Protein AF-W7M2D2-F1 (afdb_monomer_lite)

Radius of gyration: 36.01 Å; chains: 1; bounding box: 102×93×77 Å

Secondary structure (DSSP, 8-state):
-EEETTS-TTSTTSHHHHHHHHTGGGS---GGG-----TT-SSHHHHHHHHHHHHHHTTS-SEEEEE--TT--STT--TT--TT--SEEEEPPHHHHHHHHTTTTT-TTTS-SEEEE--HHHHHTSSEEEEEE-SGGGHHHHHHHHTS---TTSGGGGGGG-SSEEEEE-TGGGTTS-HHHHHHHHHHHHHHHHTT------HHHHT-SSPPP-------------PPP------------------PPPPP-----GGGG---SS--S------------------------------------------------PPPP-----GGGG-PPP-S-------HHHHHHHTTSS--

InterPro domains:
  IPR004547 Glucosamine-6-phosphate isomerase [PTHR11280] (1-193)
  IPR004547 Glucosamine-6-phosphate isomerase [TIGR00502] (1-189)
  IPR004547 Glucosamine-6-phosphate isomerase [cd01399] (1-177)
  IPR006148 Glucosamine/galactosamine-6-phosphate isomerase [PF01182] (7-154)
  IPR018321 Glucosamine-6-phosphate isomerase, conserved site [PS01161] (55-73)
  IPR037171 NagB/RpiA transferase-like [SSF100950] (1-191)

Structure (mmCIF, N/CA/C/O backbone):
data_AF-W7M2D2-F1
#
_entry.id   AF-W7M2D2-F1
#
loop_
_atom_site.group_PDB
_atom_site.id
_atom_site.type_symbol
_atom_site.label_atom_id
_atom_site.label_alt_id
_atom_site.label_comp_id
_atom_site.label_asym_id
_atom_site.label_entity_id
_atom_site.label_seq_id
_atom_site.pdbx_PDB_ins_code
_atom_site.Cartn_x
_atom_site.Cartn_y
_atom_site.Cartn_z
_atom_site.occupancy
_atom_site.B_iso_or_equiv
_atom_site.auth_seq_id
_atom_site.auth_comp_id
_atom_site.auth_asym_id
_atom_site.auth_atom_id
_atom_site.pdbx_PDB_model_num
ATOM 1 N N . MET A 1 1 ? 4.975 -5.159 -4.044 1.00 94.62 1 MET A N 1
ATOM 2 C CA . MET A 1 1 ? 3.951 -4.184 -4.490 1.00 94.62 1 MET A CA 1
ATOM 3 C C . MET A 1 1 ? 4.436 -3.467 -5.743 1.00 94.62 1 MET A C 1
ATOM 5 O O . MET A 1 1 ? 3.643 -3.168 -6.625 1.00 94.62 1 MET A O 1
ATOM 9 N N . ASP A 1 2 ? 5.740 -3.231 -5.823 1.00 96.25 2 ASP A N 1
ATOM 10 C CA . ASP A 1 2 ? 6.401 -2.371 -6.793 1.00 96.25 2 ASP A CA 1
ATOM 11 C C . ASP A 1 2 ? 7.865 -2.811 -6.968 1.00 96.25 2 ASP A C 1
ATOM 13 O O . ASP A 1 2 ? 8.358 -3.632 -6.191 1.00 96.25 2 ASP A O 1
ATOM 17 N N . GLU A 1 3 ? 8.543 -2.249 -7.969 1.00 96.69 3 GLU A N 1
ATOM 18 C CA . GLU A 1 3 ? 10.006 -2.243 -8.127 1.00 96.69 3 GLU A CA 1
ATOM 19 C C . GLU A 1 3 ? 10.427 -1.015 -8.957 1.00 96.69 3 GLU A C 1
ATOM 21 O O . GLU A 1 3 ? 9.668 -0.535 -9.804 1.00 96.69 3 GLU A O 1
ATOM 26 N N . TYR A 1 4 ? 11.628 -0.481 -8.731 1.00 95.88 4 TYR A N 1
ATOM 27 C CA . TYR A 1 4 ? 12.147 0.657 -9.493 1.00 95.88 4 TYR A CA 1
ATOM 28 C C . TYR A 1 4 ? 12.525 0.287 -10.933 1.00 95.88 4 TYR A C 1
ATOM 30 O O . TYR A 1 4 ? 13.212 -0.703 -11.173 1.00 95.88 4 TYR A O 1
ATOM 38 N N . VAL A 1 5 ? 12.161 1.136 -11.900 1.00 94.94 5 VAL A N 1
ATOM 39 C CA . VAL A 1 5 ? 12.540 0.936 -13.307 1.00 94.94 5 VAL A CA 1
ATOM 40 C C . VAL A 1 5 ? 13.992 1.357 -13.540 1.00 94.94 5 VAL A C 1
ATOM 42 O O . VAL A 1 5 ? 14.382 2.476 -13.198 1.00 94.94 5 VAL A O 1
ATOM 45 N N . GLY A 1 6 ? 14.777 0.480 -14.169 1.00 92.12 6 GLY A N 1
ATOM 46 C CA . GLY A 1 6 ? 16.169 0.732 -14.555 1.00 92.12 6 GLY A CA 1
ATOM 47 C C . GLY A 1 6 ? 17.189 0.705 -13.410 1.00 92.12 6 GLY A C 1
ATOM 48 O O . GLY A 1 6 ? 18.334 1.109 -13.617 1.00 92.12 6 GLY A O 1
ATOM 49 N N . LEU A 1 7 ? 16.797 0.257 -12.212 1.00 92.81 7 LEU A N 1
ATOM 50 C CA . LEU A 1 7 ? 17.722 0.001 -11.107 1.00 92.81 7 LEU A CA 1
ATOM 51 C C . LEU A 1 7 ? 18.168 -1.475 -11.153 1.00 92.81 7 LEU A C 1
ATOM 53 O O . LEU A 1 7 ? 17.302 -2.348 -11.236 1.00 92.81 7 LEU A O 1
ATOM 57 N N . PRO A 1 8 ? 19.476 -1.798 -11.090 1.00 94.62 8 PRO A N 1
ATOM 58 C CA . PRO A 1 8 ? 19.935 -3.184 -11.136 1.00 94.62 8 PRO A CA 1
ATOM 59 C C . PRO A 1 8 ? 19.300 -4.050 -10.041 1.00 94.62 8 PRO A C 1
ATOM 61 O O . PRO A 1 8 ? 19.206 -3.639 -8.888 1.00 94.62 8 PRO A O 1
ATOM 64 N N . ARG A 1 9 ? 18.922 -5.285 -10.384 1.00 93.00 9 ARG A N 1
ATOM 65 C CA . ARG A 1 9 ? 18.264 -6.238 -9.468 1.00 93.00 9 ARG A CA 1
ATOM 66 C C . ARG A 1 9 ? 19.071 -6.577 -8.203 1.00 93.00 9 ARG A C 1
ATOM 68 O O . ARG A 1 9 ? 18.488 -6.929 -7.179 1.00 93.00 9 ARG A O 1
ATOM 75 N N . ASP A 1 10 ? 20.395 -6.473 -8.292 1.00 93.06 10 ASP A N 1
ATOM 76 C CA . ASP A 1 10 ? 21.332 -6.712 -7.188 1.00 93.06 10 ASP A CA 1
ATOM 77 C C . ASP A 1 10 ? 21.756 -5.408 -6.479 1.00 93.06 10 ASP A C 1
ATOM 79 O O . ASP A 1 10 ? 22.563 -5.437 -5.548 1.00 93.06 10 ASP A O 1
ATOM 83 N N . ASP A 1 11 ? 21.223 -4.248 -6.890 1.00 93.19 11 ASP A N 1
ATOM 84 C CA . ASP A 1 11 ? 21.454 -2.977 -6.200 1.00 93.19 11 ASP A CA 1
ATOM 85 C C . ASP A 1 11 ? 20.892 -3.063 -4.769 1.00 93.19 11 ASP A C 1
ATOM 87 O O . ASP A 1 11 ? 19.773 -3.565 -4.589 1.00 93.19 11 ASP A O 1
ATOM 91 N N . PRO A 1 12 ? 21.620 -2.601 -3.734 1.00 92.75 12 PRO A N 1
ATOM 92 C CA . PRO A 1 12 ? 21.185 -2.710 -2.342 1.00 92.75 12 PRO A CA 1
ATOM 93 C C . PRO A 1 12 ? 19.898 -1.928 -2.027 1.00 92.75 12 PRO A C 1
ATOM 95 O O . PRO A 1 12 ? 19.272 -2.216 -1.005 1.00 92.75 12 PRO A O 1
ATOM 98 N N . ASN A 1 13 ? 19.506 -0.975 -2.879 1.00 91.88 13 ASN A N 1
ATOM 99 C CA . ASN A 1 13 ? 18.302 -0.156 -2.749 1.00 91.88 13 ASN A CA 1
ATOM 100 C C . ASN A 1 13 ? 17.130 -0.640 -3.626 1.00 91.88 13 ASN A C 1
ATOM 102 O O . ASN A 1 13 ? 16.049 -0.051 -3.556 1.00 91.88 13 ASN A O 1
ATOM 106 N N . SER A 1 14 ? 17.307 -1.700 -4.426 1.00 95.25 14 SER A N 1
ATOM 107 C CA . SER A 1 14 ? 16.188 -2.363 -5.113 1.00 95.25 14 SER A CA 1
ATOM 108 C C . SER A 1 14 ? 15.250 -3.047 -4.116 1.00 95.25 14 SER A C 1
ATOM 110 O O . SER A 1 14 ? 15.674 -3.516 -3.050 1.00 95.25 14 SER A O 1
ATOM 112 N N . TYR A 1 15 ? 13.964 -3.142 -4.453 1.00 94.88 15 TYR A N 1
ATOM 113 C CA . TYR A 1 15 ? 13.004 -3.849 -3.607 1.00 94.88 15 TYR A CA 1
ATOM 114 C C . TYR A 1 15 ? 13.219 -5.367 -3.635 1.00 94.88 15 TYR A C 1
ATOM 116 O O . TYR A 1 15 ? 12.999 -6.029 -2.619 1.00 94.88 15 TYR A O 1
ATOM 124 N N . HIS A 1 16 ? 13.787 -5.908 -4.713 1.00 95.75 16 HIS A N 1
ATOM 125 C CA . HIS A 1 16 ? 14.335 -7.256 -4.767 1.00 95.75 16 HIS A CA 1
ATOM 126 C C . HIS A 1 16 ? 15.383 -7.493 -3.663 1.00 95.75 16 HIS A C 1
ATOM 128 O O . HIS A 1 16 ? 15.176 -8.350 -2.797 1.00 95.75 16 HIS A O 1
ATOM 134 N N . SER A 1 17 ? 16.468 -6.709 -3.624 1.00 95.38 17 SER A N 1
ATOM 135 C CA . SER A 1 17 ? 17.499 -6.825 -2.579 1.00 95.38 17 SER A CA 1
ATOM 136 C C . SER A 1 17 ? 16.943 -6.586 -1.177 1.00 95.38 17 SER A C 1
ATOM 138 O O . SER A 1 17 ? 17.289 -7.322 -0.250 1.00 95.38 17 SER A O 1
ATOM 140 N N . PHE A 1 18 ? 16.056 -5.600 -1.006 1.00 96.38 18 PHE A N 1
ATOM 141 C CA . PHE A 1 18 ? 15.402 -5.322 0.274 1.00 96.38 18 PHE A CA 1
ATOM 142 C C . PHE A 1 18 ? 14.640 -6.548 0.798 1.00 96.38 18 PHE A C 1
ATOM 144 O O . PHE A 1 18 ? 14.872 -6.985 1.929 1.00 96.38 18 PHE A O 1
ATOM 151 N N . MET A 1 19 ? 13.776 -7.145 -0.027 1.00 96.50 19 MET A N 1
ATOM 152 C CA . MET A 1 19 ? 12.946 -8.284 0.368 1.00 96.50 19 MET A CA 1
ATOM 153 C C . MET A 1 19 ? 13.774 -9.537 0.672 1.00 96.50 19 MET A C 1
ATOM 155 O O . MET A 1 19 ? 13.508 -10.217 1.668 1.00 96.50 19 MET A O 1
ATOM 159 N N . TRP A 1 20 ? 14.819 -9.822 -0.113 1.00 95.81 20 TRP A N 1
ATOM 160 C CA . TRP A 1 20 ? 15.733 -10.932 0.180 1.00 95.81 20 TRP A CA 1
ATOM 161 C C . TRP A 1 20 ? 16.526 -10.715 1.467 1.00 95.81 20 TRP A C 1
ATOM 163 O O . TRP A 1 20 ? 16.599 -11.62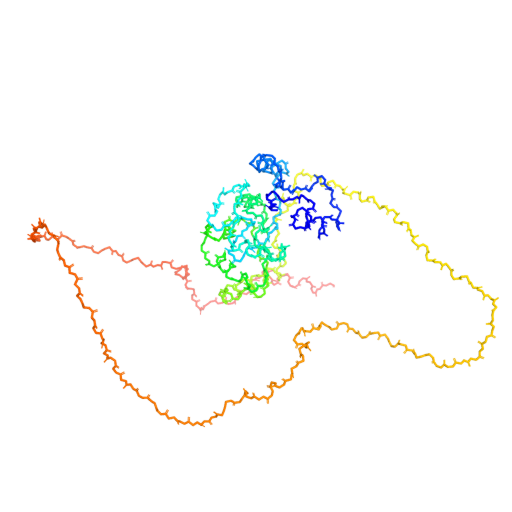6 2.295 1.00 95.81 20 TRP A O 1
ATOM 173 N N . LYS A 1 21 ? 17.076 -9.515 1.672 1.00 95.69 21 LYS A N 1
ATOM 174 C CA . LYS A 1 21 ? 17.887 -9.167 2.846 1.00 95.69 21 LYS A CA 1
ATOM 175 C C . LYS A 1 21 ? 17.087 -9.166 4.147 1.00 95.69 21 LYS A C 1
ATOM 177 O O . LYS A 1 21 ? 17.603 -9.614 5.171 1.00 95.69 21 LYS A O 1
ATOM 182 N N . HIS A 1 22 ? 15.861 -8.644 4.123 1.00 96.00 22 HIS A N 1
ATOM 183 C CA . HIS A 1 22 ? 15.075 -8.394 5.333 1.00 96.00 22 HIS A CA 1
ATOM 184 C C . HIS A 1 22 ? 14.018 -9.460 5.638 1.00 96.00 22 HIS A C 1
ATOM 186 O O . HIS A 1 22 ? 13.612 -9.556 6.794 1.00 96.00 22 HIS A O 1
ATOM 192 N N . PHE A 1 23 ? 13.596 -10.276 4.663 1.00 96.31 23 PHE A N 1
ATOM 193 C CA . PHE A 1 23 ? 12.535 -11.263 4.885 1.00 96.31 23 PHE A CA 1
ATOM 194 C C . PHE A 1 23 ? 12.822 -12.641 4.278 1.00 96.31 23 PHE A C 1
ATOM 196 O O . PHE A 1 23 ? 12.980 -13.602 5.030 1.00 96.31 23 PHE A O 1
ATOM 203 N N . PHE A 1 24 ? 12.929 -12.766 2.951 1.00 95.50 24 PHE A N 1
ATOM 204 C CA . PHE A 1 24 ? 12.900 -14.082 2.293 1.00 95.50 24 PHE A CA 1
ATOM 205 C C . PHE A 1 24 ? 14.074 -15.003 2.660 1.00 95.50 24 PHE A C 1
ATOM 207 O O . PHE A 1 24 ? 13.877 -16.211 2.737 1.00 95.50 24 PHE A O 1
ATOM 214 N N . SER A 1 25 ? 15.259 -14.463 2.973 1.00 94.75 25 SER A N 1
ATOM 215 C CA . SER A 1 25 ? 16.407 -15.281 3.419 1.00 94.75 25 SER A CA 1
ATOM 216 C C . SER A 1 25 ? 16.265 -15.849 4.840 1.00 94.75 25 SER A C 1
ATOM 218 O O . SER A 1 25 ? 17.064 -16.694 5.235 1.00 94.75 25 SER A O 1
ATOM 220 N N . HIS A 1 26 ? 15.277 -15.390 5.618 1.00 96.19 26 HIS A N 1
ATOM 221 C CA . HIS A 1 26 ? 15.088 -15.755 7.032 1.00 96.19 26 HIS A CA 1
ATOM 222 C C . HIS A 1 26 ? 13.892 -16.689 7.263 1.00 96.19 26 HIS A C 1
ATOM 224 O O . HIS A 1 26 ? 13.608 -17.054 8.403 1.00 96.19 26 HIS A O 1
ATOM 230 N N . VAL A 1 27 ? 13.181 -17.075 6.198 1.00 95.56 27 VAL A N 1
ATOM 231 C CA . VAL A 1 27 ? 11.958 -17.891 6.255 1.00 95.56 27 VAL A CA 1
ATOM 232 C C . VAL A 1 27 ? 12.021 -19.063 5.274 1.00 95.56 27 VAL A C 1
ATOM 234 O O . VAL A 1 27 ? 12.772 -19.055 4.305 1.00 95.56 27 VAL A O 1
ATOM 237 N N . ASN A 1 28 ? 11.203 -20.089 5.499 1.00 95.44 28 ASN A N 1
ATOM 238 C CA . ASN A 1 28 ? 11.129 -21.291 4.663 1.00 95.44 28 ASN A CA 1
ATOM 239 C C . ASN A 1 28 ? 10.251 -21.100 3.406 1.00 95.44 28 ASN A C 1
ATOM 241 O O . ASN A 1 28 ? 9.425 -21.957 3.091 1.00 95.44 28 ASN A O 1
ATOM 245 N N . ILE A 1 29 ? 10.411 -19.986 2.687 1.00 95.00 29 ILE A N 1
ATOM 246 C CA . ILE A 1 29 ? 9.734 -19.764 1.403 1.00 95.00 29 ILE A CA 1
ATOM 247 C C . ILE A 1 29 ? 10.521 -20.421 0.263 1.00 95.00 29 ILE A C 1
ATOM 249 O O . ILE A 1 29 ? 11.749 -20.354 0.222 1.00 95.00 29 ILE A O 1
ATOM 253 N N . HIS A 1 30 ? 9.830 -21.070 -0.676 1.00 94.19 30 HIS A N 1
ATOM 254 C CA . HIS A 1 30 ? 10.487 -21.594 -1.872 1.00 94.19 30 HIS A CA 1
ATOM 255 C C . HIS A 1 30 ? 10.694 -20.456 -2.892 1.00 94.19 30 HIS A C 1
ATOM 257 O O . HIS A 1 30 ? 9.714 -19.779 -3.211 1.00 94.19 30 HIS A O 1
ATOM 263 N N . PRO A 1 31 ? 11.904 -20.243 -3.450 1.00 93.06 31 PRO A N 1
ATOM 264 C CA . PRO A 1 31 ? 12.179 -19.103 -4.332 1.00 93.06 31 PRO A CA 1
ATOM 265 C C . PRO A 1 31 ? 11.279 -19.001 -5.573 1.00 93.06 31 PRO A C 1
ATOM 267 O O . PRO A 1 31 ? 11.012 -17.897 -6.027 1.00 93.06 31 PRO A O 1
ATOM 270 N N . SER A 1 32 ? 10.762 -20.119 -6.102 1.00 95.06 32 SER A N 1
ATOM 271 C CA . SER A 1 32 ? 9.822 -20.096 -7.243 1.00 95.06 32 SER A CA 1
ATOM 272 C C . SER A 1 32 ? 8.451 -19.497 -6.925 1.00 95.06 32 SER A C 1
ATOM 274 O O . SER A 1 32 ? 7.686 -19.245 -7.847 1.00 95.06 32 SER A O 1
ATOM 276 N N . ASN A 1 33 ? 8.125 -19.328 -5.641 1.00 94.50 33 ASN A N 1
ATOM 277 C CA . ASN A 1 33 ? 6.854 -18.773 -5.173 1.00 94.50 33 ASN A CA 1
ATOM 278 C C . ASN A 1 33 ? 7.005 -17.284 -4.798 1.00 94.50 33 ASN A C 1
ATOM 280 O O . ASN A 1 33 ? 6.099 -16.692 -4.215 1.00 94.50 33 ASN A O 1
ATOM 284 N N . VAL A 1 34 ? 8.176 -16.693 -5.068 1.00 96.06 34 VAL A N 1
ATOM 285 C CA . VAL A 1 34 ? 8.468 -15.275 -4.855 1.00 96.06 34 VAL A CA 1
ATOM 286 C C . VAL A 1 34 ? 8.299 -14.547 -6.183 1.00 96.06 34 VAL A C 1
ATOM 288 O O . VAL A 1 34 ? 9.047 -14.785 -7.130 1.00 96.06 34 VAL A O 1
ATOM 291 N N . HIS A 1 35 ? 7.338 -13.627 -6.231 1.00 96.56 35 HIS A N 1
ATOM 292 C CA . HIS A 1 35 ? 7.029 -12.825 -7.410 1.00 96.56 35 HIS A CA 1
ATOM 293 C C . HIS A 1 35 ? 7.264 -11.345 -7.086 1.00 96.56 35 HIS A C 1
ATOM 295 O O . HIS A 1 35 ? 6.654 -10.795 -6.171 1.00 96.56 35 HIS A O 1
ATOM 301 N N . ILE A 1 36 ? 8.185 -10.717 -7.818 1.00 97.06 36 ILE A N 1
ATOM 302 C CA . ILE A 1 36 ? 8.495 -9.282 -7.775 1.00 97.06 36 ILE A CA 1
ATOM 303 C C . ILE A 1 36 ? 8.590 -8.832 -9.235 1.00 97.06 36 ILE A C 1
ATOM 305 O O . ILE A 1 36 ? 9.165 -9.559 -10.043 1.00 97.06 36 ILE A O 1
ATOM 309 N N . LEU A 1 37 ? 8.011 -7.674 -9.547 1.00 96.94 37 LEU A N 1
ATOM 310 C CA . LEU A 1 37 ? 8.050 -7.039 -10.866 1.00 96.94 37 LEU A CA 1
ATOM 311 C C . LEU A 1 37 ? 9.498 -6.800 -11.325 1.00 96.94 37 LEU A C 1
ATOM 313 O O . LEU A 1 37 ? 10.292 -6.239 -10.568 1.00 96.94 37 LEU A O 1
ATOM 317 N N . ASP A 1 38 ? 9.840 -7.165 -12.561 1.00 96.19 38 ASP A N 1
ATOM 318 C CA . ASP A 1 38 ? 11.157 -6.866 -13.134 1.00 96.19 38 ASP A CA 1
ATOM 319 C C . ASP A 1 38 ? 11.223 -5.444 -13.713 1.00 96.19 38 ASP A C 1
ATOM 321 O O . ASP A 1 38 ? 10.906 -5.184 -14.876 1.00 96.19 38 ASP A O 1
ATOM 325 N N . GLY A 1 39 ? 11.715 -4.504 -12.903 1.00 94.81 39 GLY A N 1
ATOM 326 C CA . GLY A 1 39 ? 11.978 -3.124 -13.322 1.00 94.81 39 GLY A CA 1
ATOM 327 C C . GLY A 1 39 ? 13.012 -2.958 -14.450 1.00 94.81 39 GLY A C 1
ATOM 328 O O . GLY A 1 39 ? 13.191 -1.842 -14.940 1.00 94.81 39 GLY A O 1
ATOM 329 N N . ASN A 1 40 ? 13.691 -4.025 -14.885 1.00 94.81 40 ASN A N 1
ATOM 330 C CA . ASN A 1 40 ? 14.631 -4.020 -16.013 1.00 94.81 40 ASN A CA 1
ATOM 331 C C . ASN A 1 40 ? 14.106 -4.791 -17.241 1.00 94.81 40 ASN A C 1
ATOM 333 O O . ASN A 1 40 ? 14.856 -4.994 -18.201 1.00 94.81 40 ASN A O 1
ATOM 337 N N . ALA A 1 41 ? 12.832 -5.200 -17.241 1.00 94.06 41 ALA A N 1
ATOM 338 C CA . ALA A 1 41 ? 12.203 -5.872 -18.372 1.00 94.06 41 ALA A CA 1
ATOM 339 C C . ALA A 1 41 ? 12.247 -5.025 -19.660 1.00 94.06 41 ALA A C 1
ATOM 341 O O . ALA A 1 41 ? 12.045 -3.810 -19.649 1.00 94.06 41 ALA A O 1
ATOM 342 N N . ALA A 1 42 ? 12.454 -5.686 -20.805 1.00 93.56 42 ALA A N 1
ATOM 343 C CA . ALA A 1 42 ? 12.568 -5.021 -22.109 1.00 93.56 42 ALA A CA 1
ATOM 344 C C . ALA A 1 42 ? 11.269 -4.329 -22.576 1.00 93.56 42 ALA A C 1
ATOM 346 O O . ALA A 1 42 ? 11.329 -3.380 -23.357 1.00 93.56 42 ALA A O 1
ATOM 347 N N . SER A 1 43 ? 10.107 -4.791 -22.101 1.00 95.31 43 SER A N 1
ATOM 348 C CA . SER A 1 43 ? 8.830 -4.074 -22.183 1.00 95.31 43 SER A CA 1
ATOM 349 C C . SER A 1 43 ? 8.216 -4.022 -20.780 1.00 95.31 43 SER A C 1
ATOM 351 O O . SER A 1 43 ? 7.710 -5.041 -20.302 1.00 95.31 43 SER A O 1
ATOM 353 N N . PRO A 1 44 ? 8.266 -2.855 -20.117 1.00 93.75 44 PRO A N 1
ATOM 354 C CA . PRO A 1 44 ? 7.660 -2.637 -18.806 1.00 93.75 44 PRO A CA 1
ATOM 355 C C . PRO A 1 44 ? 6.154 -2.943 -18.766 1.00 93.75 44 PRO A C 1
ATOM 357 O O . PRO A 1 44 ? 5.642 -3.416 -17.755 1.00 93.75 44 PRO A O 1
ATOM 360 N N . GLU A 1 45 ? 5.439 -2.702 -19.866 1.00 94.44 45 GLU A N 1
ATOM 361 C CA . GLU A 1 45 ? 4.008 -2.986 -20.006 1.00 94.44 45 GLU A CA 1
ATOM 362 C C . GLU A 1 45 ? 3.732 -4.494 -20.036 1.00 94.44 45 GLU A C 1
ATOM 364 O O . GLU A 1 45 ? 2.881 -4.972 -19.290 1.00 94.44 45 GLU A O 1
ATOM 369 N N . ALA A 1 46 ? 4.494 -5.257 -20.830 1.00 96.56 46 ALA A N 1
ATOM 370 C CA . ALA A 1 46 ? 4.335 -6.709 -20.914 1.00 96.56 46 ALA A CA 1
ATOM 371 C C . ALA A 1 46 ? 4.658 -7.415 -19.583 1.00 96.56 46 ALA A C 1
ATOM 373 O O . ALA A 1 46 ? 4.017 -8.408 -19.249 1.00 96.56 46 ALA A O 1
ATOM 374 N N . GLU A 1 47 ? 5.612 -6.887 -18.810 1.00 97.62 47 GLU A N 1
ATOM 375 C CA . GLU A 1 47 ? 5.897 -7.345 -17.443 1.00 97.62 47 GLU A CA 1
ATOM 376 C C . GLU A 1 47 ? 4.713 -7.080 -16.497 1.00 97.62 47 GLU A C 1
ATOM 378 O O . GLU A 1 47 ? 4.334 -7.953 -15.717 1.00 97.62 47 GLU A O 1
ATOM 383 N N . CYS A 1 48 ? 4.068 -5.912 -16.598 1.00 97.19 48 CYS A N 1
ATOM 384 C CA . CYS A 1 48 ? 2.872 -5.604 -15.807 1.00 97.19 48 CYS A CA 1
ATOM 385 C C . CYS A 1 48 ? 1.709 -6.558 -16.121 1.00 97.19 48 CYS A C 1
ATOM 387 O O . CYS A 1 48 ? 1.088 -7.082 -15.195 1.00 97.19 48 CYS A O 1
ATOM 389 N N . ASP A 1 49 ? 1.443 -6.815 -17.404 1.00 97.31 49 ASP A N 1
ATOM 390 C CA . ASP A 1 49 ? 0.394 -7.744 -17.843 1.00 97.31 49 ASP A CA 1
ATOM 391 C C . ASP A 1 49 ? 0.698 -9.191 -17.404 1.00 97.31 49 ASP A C 1
ATOM 393 O O . ASP A 1 49 ? -0.188 -9.907 -16.928 1.00 97.31 49 ASP A O 1
ATOM 397 N N . ALA A 1 50 ? 1.961 -9.621 -17.501 1.00 97.69 50 ALA A N 1
ATOM 398 C CA . ALA A 1 50 ? 2.398 -10.938 -17.037 1.00 97.69 50 ALA A CA 1
ATOM 399 C C . ALA A 1 50 ? 2.246 -11.103 -15.515 1.00 97.69 50 ALA A C 1
ATOM 401 O O . ALA A 1 50 ? 1.851 -12.174 -15.049 1.00 97.69 50 ALA A O 1
ATOM 402 N N . TYR A 1 51 ? 2.507 -10.047 -14.738 1.00 98.00 51 TYR A N 1
ATOM 403 C CA . TYR A 1 51 ? 2.341 -10.048 -13.284 1.00 98.00 51 T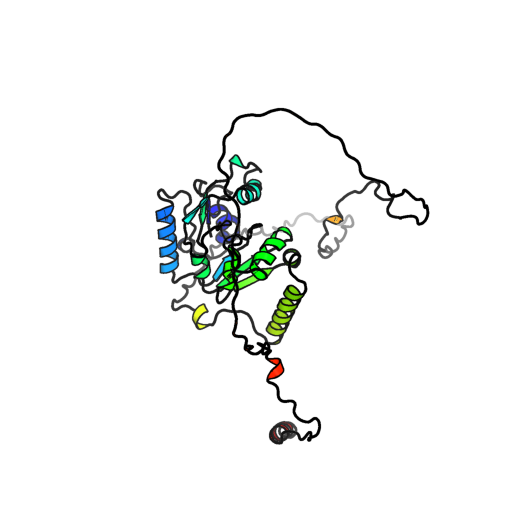YR A CA 1
ATOM 404 C C . TYR A 1 51 ? 0.863 -10.168 -12.867 1.00 98.00 51 TYR A C 1
ATOM 406 O O . TYR A 1 51 ? 0.534 -10.914 -11.943 1.00 98.00 51 TYR A O 1
ATOM 414 N N . GLU A 1 52 ? -0.045 -9.501 -13.585 1.00 97.81 52 GLU A N 1
ATOM 415 C CA . GLU A 1 52 ? -1.499 -9.611 -13.385 1.00 97.81 52 GLU A CA 1
ATOM 416 C C . GLU A 1 52 ? -2.023 -11.022 -13.698 1.00 97.81 52 GLU A C 1
ATOM 418 O O . GLU A 1 52 ? -2.757 -11.616 -12.901 1.00 97.81 52 GLU A O 1
ATOM 423 N N . GLU A 1 53 ? -1.608 -11.613 -14.824 1.00 97.38 53 GLU A N 1
ATOM 424 C CA . GLU A 1 53 ? -1.984 -12.993 -15.149 1.00 97.38 53 GLU A CA 1
ATOM 425 C C . GLU A 1 53 ? -1.338 -14.012 -14.191 1.00 97.38 53 GLU A C 1
ATOM 427 O O . GLU A 1 53 ? -1.968 -15.025 -13.885 1.00 97.38 53 GLU A O 1
ATOM 432 N N . ALA A 1 54 ? -0.154 -13.740 -13.627 1.00 97.00 54 ALA A N 1
ATOM 433 C CA . ALA A 1 54 ? 0.440 -14.570 -12.574 1.00 97.00 54 ALA A CA 1
ATOM 434 C C . ALA A 1 54 ? -0.382 -14.539 -11.269 1.00 97.00 54 ALA A C 1
ATOM 436 O O . ALA A 1 54 ? -0.665 -15.598 -10.702 1.00 97.00 54 ALA A O 1
ATOM 437 N N . ILE A 1 55 ? -0.839 -13.359 -10.824 1.00 96.56 55 ILE A N 1
ATOM 438 C CA . ILE A 1 55 ? -1.753 -13.215 -9.672 1.00 96.56 55 ILE A CA 1
ATOM 439 C C . ILE A 1 55 ? -3.045 -14.011 -9.904 1.00 96.56 55 ILE A C 1
ATOM 441 O O . ILE A 1 55 ? -3.518 -14.746 -9.034 1.00 96.56 55 ILE A O 1
ATOM 445 N N . LYS A 1 56 ? -3.618 -13.893 -11.102 1.00 95.12 56 LYS A N 1
ATOM 446 C CA . LYS A 1 56 ? -4.852 -14.579 -11.493 1.00 95.12 56 LYS A CA 1
ATOM 447 C C . LYS A 1 56 ? -4.673 -16.097 -11.592 1.00 95.12 56 LYS A C 1
ATOM 449 O O . LYS A 1 56 ? -5.537 -16.835 -11.122 1.00 95.12 56 LYS A O 1
ATOM 454 N N . ALA A 1 57 ? -3.545 -16.569 -12.125 1.00 94.88 57 ALA A N 1
ATOM 455 C CA . ALA A 1 57 ? -3.188 -17.988 -12.178 1.00 94.88 57 ALA A CA 1
ATOM 456 C C . ALA A 1 57 ? -2.968 -18.598 -10.781 1.00 94.88 57 ALA A C 1
ATOM 458 O O . ALA A 1 57 ? -3.296 -19.765 -10.570 1.00 94.88 57 ALA A O 1
ATOM 459 N N . ALA A 1 58 ? -2.489 -17.807 -9.815 1.00 94.25 58 ALA A N 1
ATOM 460 C CA . ALA A 1 58 ? -2.397 -18.200 -8.407 1.00 94.25 58 ALA A CA 1
ATOM 461 C C . ALA A 1 58 ? -3.764 -18.262 -7.685 1.00 94.25 58 ALA A C 1
ATOM 463 O O . ALA A 1 58 ? -3.846 -18.795 -6.580 1.00 94.25 58 ALA A O 1
ATOM 464 N N . GLY A 1 59 ? -4.845 -17.766 -8.303 1.00 93.38 59 GLY A N 1
ATOM 465 C CA . GLY A 1 59 ? -6.191 -17.733 -7.718 1.00 93.38 59 GLY A CA 1
ATOM 466 C C . GLY A 1 59 ? -6.550 -16.428 -6.996 1.00 93.38 59 GLY A C 1
ATOM 467 O O . GLY A 1 59 ? -7.535 -16.403 -6.250 1.00 93.38 59 GLY A O 1
ATOM 468 N N . GLY A 1 60 ? -5.787 -15.355 -7.233 1.00 94.06 60 GLY A N 1
ATOM 469 C CA . GLY A 1 60 ? -5.913 -14.060 -6.561 1.00 94.06 60 GLY A CA 1
ATOM 470 C C . GLY A 1 60 ? -5.011 -13.932 -5.329 1.00 94.06 60 GLY A C 1
ATOM 471 O O . GLY A 1 60 ? -4.225 -14.823 -5.016 1.00 94.06 60 GLY A O 1
ATOM 472 N N . ILE A 1 61 ? -5.120 -12.802 -4.626 1.00 95.38 61 ILE A N 1
ATOM 473 C CA . ILE A 1 61 ? -4.350 -12.523 -3.405 1.00 95.38 61 ILE A CA 1
ATOM 474 C C . ILE A 1 61 ? -5.250 -12.760 -2.191 1.00 95.38 61 ILE A C 1
ATOM 476 O O . ILE A 1 61 ? -6.258 -12.078 -2.028 1.00 95.38 61 ILE A O 1
ATOM 480 N N . ASP A 1 62 ? -4.896 -13.703 -1.317 1.00 93.44 62 ASP A N 1
ATOM 481 C CA . ASP A 1 62 ? -5.689 -13.966 -0.108 1.00 93.44 62 ASP A CA 1
ATOM 482 C C . ASP A 1 62 ? -5.542 -12.844 0.931 1.00 93.44 62 ASP A C 1
ATOM 484 O O . ASP A 1 62 ? -6.536 -12.369 1.474 1.00 93.44 62 ASP A O 1
ATOM 488 N N . LEU A 1 63 ? -4.309 -12.386 1.162 1.00 94.25 63 LEU A N 1
ATOM 489 C CA . LEU A 1 63 ? -3.984 -11.313 2.098 1.00 94.25 63 LEU A CA 1
ATOM 490 C C . LEU A 1 63 ? -2.999 -10.337 1.455 1.00 94.25 63 LEU A C 1
ATOM 492 O O . LEU A 1 63 ? -1.880 -10.717 1.105 1.00 94.25 63 LEU A O 1
ATOM 496 N N . PHE A 1 64 ? -3.392 -9.073 1.343 1.00 96.56 64 PHE A N 1
ATOM 497 C CA . PHE A 1 64 ? -2.530 -8.000 0.865 1.00 96.56 64 PHE A CA 1
ATOM 498 C C . PHE A 1 64 ? -2.045 -7.156 2.046 1.00 96.56 64 PHE A C 1
ATOM 500 O O . PHE A 1 64 ? -2.825 -6.428 2.659 1.00 96.56 64 PHE A O 1
ATOM 507 N N . LEU A 1 65 ? -0.750 -7.232 2.357 1.00 96.06 65 LEU A N 1
ATOM 508 C CA . LEU A 1 65 ? -0.115 -6.370 3.355 1.00 96.06 65 LEU A CA 1
ATOM 509 C C . LEU A 1 65 ? 0.455 -5.118 2.677 1.00 96.06 65 LEU A C 1
ATOM 511 O O . LEU A 1 65 ? 1.260 -5.234 1.754 1.00 96.06 65 LEU A O 1
ATOM 515 N N . ALA A 1 66 ? 0.068 -3.934 3.148 1.00 95.00 66 ALA A N 1
ATOM 516 C CA . ALA A 1 66 ? 0.524 -2.656 2.606 1.00 95.00 66 ALA A CA 1
ATOM 517 C C . ALA A 1 66 ? 0.943 -1.651 3.692 1.00 95.00 66 ALA A C 1
ATOM 519 O O . ALA A 1 66 ? 0.634 -1.790 4.877 1.00 95.00 66 ALA A O 1
ATOM 520 N N . GLY A 1 67 ? 1.637 -0.601 3.256 1.00 94.31 67 GLY A N 1
ATOM 521 C CA . GLY A 1 67 ? 1.811 0.644 4.003 1.00 94.31 67 GLY A CA 1
ATOM 522 C C . GLY A 1 67 ? 1.119 1.812 3.295 1.00 94.31 67 GLY A C 1
ATOM 523 O O . GLY A 1 67 ? 0.490 1.636 2.252 1.00 94.31 67 GLY A O 1
ATOM 524 N N . ILE A 1 68 ? 1.276 3.010 3.858 1.00 93.88 68 ILE A N 1
ATOM 525 C CA . ILE A 1 68 ? 0.772 4.277 3.306 1.00 93.88 68 ILE A CA 1
ATOM 526 C C . ILE A 1 68 ? 1.922 5.272 3.074 1.00 93.88 68 ILE A C 1
ATOM 528 O O . ILE A 1 68 ? 2.853 5.330 3.887 1.00 93.88 68 ILE A O 1
ATOM 532 N N . GLY A 1 69 ? 1.849 6.085 2.021 1.00 91.94 69 GLY A N 1
ATOM 533 C CA . GLY A 1 69 ? 2.680 7.283 1.838 1.00 91.94 69 GLY A CA 1
ATOM 534 C C . GLY A 1 69 ? 2.342 8.422 2.818 1.00 91.94 69 GLY A C 1
ATOM 535 O O . GLY A 1 69 ? 1.376 8.343 3.577 1.00 91.94 69 GLY A O 1
ATOM 536 N N . GLU A 1 70 ? 3.144 9.493 2.846 1.00 92.00 70 GLU A N 1
ATOM 537 C CA . GLU A 1 70 ? 2.823 10.723 3.620 1.00 92.00 70 GLU A CA 1
ATOM 538 C C . GLU A 1 70 ? 1.723 11.564 2.928 1.00 92.00 70 GLU A C 1
ATOM 540 O O . GLU A 1 70 ? 1.009 12.333 3.566 1.00 92.00 70 GLU A O 1
ATOM 545 N N . ASP A 1 71 ? 1.529 11.314 1.636 1.00 91.62 71 ASP A N 1
ATOM 546 C CA . ASP A 1 71 ? 0.506 11.801 0.703 1.00 91.62 71 ASP A CA 1
ATOM 547 C C . ASP A 1 71 ? -0.721 10.867 0.576 1.00 91.62 71 ASP A C 1
ATOM 549 O O . ASP A 1 71 ? -1.629 11.122 -0.213 1.00 91.62 71 ASP A O 1
ATOM 553 N N . GLY A 1 72 ? -0.751 9.752 1.313 1.00 92.62 72 GLY A N 1
ATOM 554 C CA . GLY A 1 72 ? -1.821 8.759 1.227 1.00 92.62 72 GLY A CA 1
ATOM 555 C C . GLY A 1 72 ? -1.750 7.777 0.058 1.00 92.62 72 GLY A C 1
ATOM 556 O O . GLY A 1 72 ? -2.759 7.106 -0.186 1.00 92.62 72 GLY A O 1
ATOM 557 N N . HIS A 1 73 ? -0.621 7.653 -0.655 1.00 94.75 73 HIS A N 1
ATOM 558 C CA . HIS A 1 73 ? -0.502 6.608 -1.674 1.00 94.75 73 HIS A CA 1
ATOM 559 C C . HIS A 1 73 ? -0.494 5.194 -1.070 1.00 94.75 73 HIS A C 1
ATOM 561 O O . HIS A 1 73 ? 0.034 4.966 0.022 1.00 94.75 73 HIS A O 1
ATOM 567 N N . ILE A 1 74 ? -1.065 4.236 -1.805 1.00 94.88 74 ILE A N 1
ATOM 568 C CA . ILE A 1 74 ? -0.859 2.795 -1.608 1.00 94.88 74 ILE A CA 1
ATOM 569 C C . ILE A 1 74 ? -0.039 2.241 -2.777 1.00 94.88 74 ILE A C 1
ATOM 571 O O . ILE A 1 74 ? -0.375 2.498 -3.934 1.00 94.88 74 ILE A O 1
ATOM 575 N N . ALA A 1 75 ? 1.037 1.495 -2.498 1.00 94.44 75 ALA A N 1
ATOM 576 C CA . ALA A 1 75 ? 2.088 1.235 -3.498 1.00 94.44 75 ALA A CA 1
ATOM 577 C C . ALA A 1 75 ? 2.599 2.577 -4.077 1.00 94.44 75 ALA A C 1
ATOM 579 O O . ALA A 1 75 ? 2.418 3.616 -3.444 1.00 94.44 75 ALA A O 1
ATOM 580 N N . PHE A 1 76 ? 3.124 2.616 -5.300 1.00 95.69 76 PHE A N 1
ATOM 581 C CA . PHE A 1 76 ? 3.332 3.880 -6.021 1.00 95.69 76 PHE A CA 1
ATOM 582 C C . PHE A 1 76 ? 2.060 4.386 -6.735 1.00 95.69 76 PHE A C 1
ATOM 584 O O . PHE A 1 76 ? 2.142 5.009 -7.794 1.00 95.69 76 PHE A O 1
ATOM 591 N N . ASN A 1 77 ? 0.852 4.169 -6.193 1.00 96.00 77 ASN A N 1
ATOM 592 C CA . ASN A 1 77 ? -0.363 4.819 -6.711 1.00 96.00 77 ASN A CA 1
ATOM 593 C C . ASN A 1 77 ? -0.453 6.274 -6.223 1.00 96.00 77 ASN A C 1
ATOM 595 O O . ASN A 1 77 ? -1.359 6.631 -5.468 1.00 96.00 77 ASN A O 1
ATOM 599 N N . GLU A 1 78 ? 0.491 7.093 -6.695 1.00 93.44 78 GLU A N 1
ATOM 600 C CA . GLU A 1 78 ? 0.636 8.529 -6.414 1.00 93.44 78 GLU A CA 1
ATOM 601 C C . GLU A 1 78 ? -0.688 9.301 -6.596 1.00 93.44 78 GLU A C 1
ATOM 603 O O . GLU A 1 78 ? -1.499 8.904 -7.453 1.00 93.44 78 GLU A O 1
ATOM 608 N N . PRO A 1 79 ? -0.888 10.434 -5.894 1.00 94.88 79 PRO A N 1
ATOM 609 C CA . PRO A 1 79 ? -2.063 11.290 -6.018 1.00 94.88 79 PRO A CA 1
ATOM 610 C C . PRO A 1 79 ? -2.480 11.562 -7.473 1.00 94.88 79 PRO A C 1
ATOM 612 O O . PRO A 1 79 ? -1.663 11.852 -8.351 1.00 94.88 79 PRO A O 1
ATOM 615 N N . GLY A 1 80 ? -3.777 11.418 -7.740 1.00 94.00 80 GLY A N 1
ATOM 616 C CA . GLY A 1 80 ? -4.365 11.502 -9.078 1.00 94.00 80 GLY A CA 1
ATOM 617 C C . GLY A 1 80 ? -4.418 10.168 -9.837 1.00 94.00 80 GLY A C 1
ATOM 618 O O . GLY A 1 80 ? -5.025 10.105 -10.907 1.00 94.00 80 GLY A O 1
ATOM 619 N N . SER A 1 81 ? -3.833 9.085 -9.309 1.00 95.88 81 SER A N 1
ATOM 620 C CA . SER A 1 81 ? -3.927 7.742 -9.903 1.00 95.88 81 SER A CA 1
ATOM 621 C C . SER A 1 81 ? -5.369 7.225 -9.941 1.00 95.88 81 SER A C 1
ATOM 623 O O . SER A 1 81 ? -6.099 7.330 -8.961 1.00 95.88 81 SER A O 1
ATOM 625 N N . SER A 1 82 ? -5.780 6.613 -11.058 1.00 97.12 82 SER A N 1
ATOM 626 C CA . SER A 1 82 ? -7.119 6.015 -11.174 1.00 97.12 82 SER A CA 1
ATOM 627 C C . SER A 1 82 ? -7.354 4.959 -10.090 1.00 97.12 82 SER A C 1
ATOM 629 O O . SER A 1 82 ? -6.540 4.050 -9.916 1.00 97.12 82 SER A O 1
ATOM 631 N N . LEU A 1 83 ? -8.498 5.037 -9.406 1.00 95.75 83 LEU A N 1
ATOM 632 C CA . LEU A 1 83 ? -8.907 4.046 -8.406 1.00 95.75 83 LEU A CA 1
ATOM 633 C C . LEU A 1 83 ? -9.246 2.680 -9.033 1.00 95.75 83 LEU A C 1
ATOM 635 O O . LEU A 1 83 ? -9.191 1.668 -8.350 1.00 95.75 83 LEU A O 1
ATOM 639 N N . ALA A 1 84 ? -9.517 2.644 -10.342 1.00 96.25 84 ALA A N 1
ATOM 640 C CA . ALA A 1 84 ? -9.714 1.421 -11.124 1.00 96.25 84 ALA A CA 1
ATOM 641 C C . ALA A 1 84 ? -8.430 0.971 -11.864 1.00 96.25 84 ALA A C 1
ATOM 643 O O . ALA A 1 84 ? -8.498 0.253 -12.859 1.00 96.25 84 ALA A O 1
ATOM 644 N N . SER A 1 85 ? -7.252 1.455 -11.452 1.00 97.19 85 SER A N 1
ATOM 645 C CA . SER A 1 85 ? -5.987 1.145 -12.134 1.00 97.19 85 SER A CA 1
ATOM 646 C C . SER A 1 85 ? -5.526 -0.300 -11.925 1.00 97.19 85 SER A C 1
ATOM 648 O O . SER A 1 85 ? -5.687 -0.857 -10.839 1.00 97.19 85 SER A O 1
ATOM 650 N N . ARG A 1 86 ? -4.883 -0.863 -12.957 1.00 97.81 86 ARG A N 1
ATOM 651 C CA . ARG A 1 86 ? -4.093 -2.106 -12.912 1.00 97.81 86 ARG A CA 1
ATOM 652 C C . ARG A 1 86 ? -2.605 -1.823 -12.699 1.00 97.81 86 ARG A C 1
ATOM 654 O O . ARG A 1 86 ? -2.183 -0.657 -12.636 1.00 97.81 86 ARG A O 1
ATOM 661 N N . THR A 1 87 ? -1.844 -2.901 -12.562 1.00 97.94 87 THR A N 1
ATOM 662 C CA . THR A 1 87 ? -0.379 -2.908 -12.567 1.00 97.94 87 THR A CA 1
ATOM 663 C C . THR A 1 87 ? 0.151 -2.183 -13.802 1.00 97.94 87 THR A C 1
ATOM 665 O O . THR A 1 87 ? -0.365 -2.373 -14.901 1.00 97.94 87 THR A O 1
ATOM 668 N N . ARG A 1 88 ? 1.103 -1.264 -13.610 1.00 97.56 88 ARG A N 1
ATOM 669 C CA . ARG A 1 88 ? 1.594 -0.363 -14.668 1.00 97.56 88 ARG A CA 1
ATOM 670 C C . ARG A 1 88 ? 2.920 0.296 -14.297 1.00 97.56 88 ARG A C 1
ATOM 672 O O . ARG A 1 88 ? 3.277 0.383 -13.121 1.00 97.56 88 ARG A O 1
ATOM 679 N N . VAL A 1 89 ? 3.568 0.892 -15.297 1.00 96.50 89 VAL A N 1
ATOM 680 C CA . VAL A 1 89 ? 4.604 1.914 -15.092 1.00 96.50 89 VAL A CA 1
ATOM 681 C C . VAL A 1 89 ? 3.976 3.171 -14.488 1.00 96.50 89 VAL A C 1
ATOM 683 O O . VAL A 1 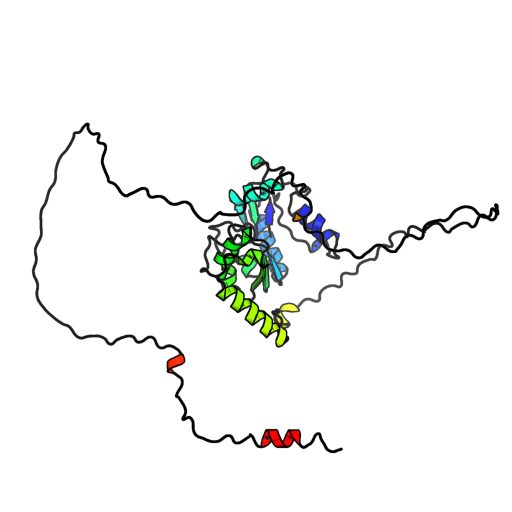89 ? 2.949 3.664 -14.967 1.00 96.50 89 VAL A O 1
ATOM 686 N N . LYS A 1 90 ? 4.611 3.740 -13.464 1.00 94.69 90 LYS A N 1
ATOM 687 C CA . LYS A 1 90 ? 4.215 5.016 -12.870 1.00 94.69 90 LYS A CA 1
ATOM 688 C C . LYS A 1 90 ? 5.434 5.894 -12.596 1.00 94.69 90 LYS A C 1
ATOM 690 O O . LYS A 1 90 ? 6.410 5.464 -11.990 1.00 94.69 90 LYS A O 1
ATOM 695 N N . THR A 1 91 ? 5.361 7.146 -13.044 1.00 93.38 91 THR A N 1
ATOM 696 C CA . THR A 1 91 ? 6.305 8.206 -12.671 1.00 93.38 91 THR A CA 1
ATOM 697 C C . THR A 1 91 ? 6.095 8.587 -11.211 1.00 93.38 91 THR A C 1
ATOM 699 O O . THR A 1 91 ? 4.953 8.840 -10.814 1.00 93.38 91 THR A O 1
ATOM 702 N N . LEU A 1 92 ? 7.184 8.650 -10.445 1.00 90.25 92 LEU A N 1
ATOM 703 C CA . LEU A 1 92 ? 7.152 9.014 -9.029 1.00 90.25 92 LEU A CA 1
ATOM 704 C C . LEU A 1 92 ? 6.888 10.514 -8.844 1.00 90.25 92 LEU A C 1
ATOM 706 O O . LEU A 1 92 ? 7.361 11.345 -9.626 1.00 90.25 92 LEU A O 1
ATOM 710 N N . ALA A 1 93 ? 6.151 10.860 -7.793 1.00 87.56 93 ALA A N 1
ATOM 711 C CA . ALA A 1 93 ? 5.946 12.237 -7.368 1.00 87.56 93 ALA A CA 1
ATOM 712 C C . ALA A 1 93 ? 7.236 12.821 -6.771 1.00 87.56 93 ALA A C 1
ATOM 714 O O . ALA A 1 93 ? 8.093 12.101 -6.253 1.00 87.56 93 ALA A O 1
ATOM 715 N N . TYR A 1 94 ? 7.377 14.148 -6.808 1.00 87.81 94 TYR A N 1
ATOM 716 C CA . TYR A 1 94 ? 8.564 14.816 -6.264 1.00 87.81 94 TYR A CA 1
ATOM 717 C C . TYR A 1 94 ? 8.731 14.566 -4.755 1.00 87.81 94 TYR A C 1
ATOM 719 O O . TYR A 1 94 ? 9.848 14.338 -4.297 1.00 87.81 94 TYR A O 1
ATOM 727 N N . ASP A 1 95 ? 7.629 14.503 -4.006 1.00 85.56 95 ASP A N 1
ATOM 728 C CA . ASP A 1 95 ? 7.640 14.204 -2.570 1.00 85.56 95 ASP A CA 1
ATOM 729 C C . ASP A 1 95 ? 8.098 12.762 -2.283 1.00 85.56 95 ASP A C 1
ATOM 731 O O . ASP A 1 95 ? 8.888 12.530 -1.366 1.00 85.56 95 ASP A O 1
ATOM 735 N N . THR A 1 96 ? 7.701 11.798 -3.122 1.00 85.44 96 THR A N 1
ATOM 736 C CA . THR A 1 96 ? 8.193 10.409 -3.086 1.00 85.44 96 THR A CA 1
ATOM 737 C C . THR A 1 96 ? 9.693 10.345 -3.379 1.00 85.44 96 THR A C 1
ATOM 739 O O . THR A 1 96 ? 10.438 9.676 -2.661 1.00 85.44 96 THR A O 1
ATOM 742 N N . ILE A 1 97 ? 10.170 11.096 -4.379 1.00 87.81 97 ILE A N 1
ATOM 743 C CA . ILE A 1 97 ? 11.600 11.197 -4.710 1.00 87.81 97 ILE A CA 1
ATOM 744 C C . ILE A 1 97 ? 12.388 11.798 -3.532 1.00 87.81 97 ILE A C 1
ATOM 746 O O . ILE A 1 97 ? 13.415 11.244 -3.136 1.00 87.81 97 ILE A O 1
ATOM 750 N N . LEU A 1 98 ? 11.900 12.884 -2.921 1.00 87.62 98 LEU A N 1
ATOM 751 C CA . LEU A 1 98 ? 12.506 13.479 -1.726 1.00 87.62 98 LEU A CA 1
ATOM 752 C C . LEU A 1 98 ? 12.537 12.489 -0.556 1.00 87.62 98 LEU A C 1
ATOM 754 O O . LEU A 1 98 ? 13.589 12.296 0.054 1.00 87.62 98 LEU A O 1
ATOM 758 N N . SER A 1 99 ? 11.418 11.818 -0.271 1.00 83.88 99 SER A N 1
ATOM 759 C CA . SER A 1 99 ? 11.318 10.839 0.815 1.00 83.88 99 SER A CA 1
ATOM 760 C C . SER A 1 99 ? 12.232 9.633 0.600 1.00 83.88 99 SER A C 1
ATOM 762 O O . SER A 1 99 ? 12.767 9.103 1.572 1.00 83.88 99 SER A O 1
ATOM 764 N N . ASN A 1 100 ? 12.474 9.216 -0.644 1.00 87.19 100 ASN A N 1
ATOM 765 C CA . ASN A 1 100 ? 13.328 8.067 -0.950 1.00 87.19 100 ASN A CA 1
ATOM 766 C C . ASN A 1 100 ? 14.808 8.438 -1.140 1.00 87.19 100 ASN A C 1
ATOM 768 O O . ASN A 1 100 ? 15.663 7.566 -0.993 1.00 87.19 100 ASN A O 1
ATOM 772 N N . SER A 1 101 ? 15.142 9.718 -1.350 1.00 89.44 101 SER A N 1
ATOM 773 C CA . SER A 1 101 ? 16.530 10.198 -1.491 1.00 89.44 101 SER A CA 1
ATOM 774 C C . SER A 1 101 ? 17.458 9.756 -0.349 1.00 89.44 101 SER A C 1
ATOM 776 O O . SER A 1 101 ? 18.621 9.450 -0.598 1.00 89.44 101 SER A O 1
ATOM 778 N N . ARG A 1 102 ? 16.942 9.602 0.881 1.00 88.81 102 ARG A N 1
ATOM 779 C CA . ARG A 1 102 ? 17.682 9.083 2.052 1.00 88.81 102 ARG A CA 1
ATOM 780 C C . ARG A 1 102 ? 18.330 7.706 1.850 1.00 88.81 102 ARG A C 1
ATOM 782 O O . ARG A 1 102 ? 19.263 7.376 2.574 1.00 88.81 102 ARG A O 1
ATOM 789 N N . PHE A 1 103 ? 17.829 6.899 0.912 1.00 87.00 103 PHE A N 1
ATOM 790 C CA . PHE A 1 103 ? 18.397 5.592 0.559 1.00 87.00 103 PHE A CA 1
ATOM 791 C C . PHE A 1 103 ? 19.480 5.704 -0.532 1.00 87.00 103 PHE A C 1
ATOM 793 O O . PHE A 1 103 ? 20.338 4.837 -0.652 1.00 87.00 103 PHE A O 1
ATOM 800 N N . PHE A 1 104 ? 19.488 6.807 -1.282 1.00 89.00 104 PHE A N 1
ATOM 801 C CA . PHE A 1 104 ? 20.415 7.107 -2.376 1.00 89.00 104 PHE A CA 1
ATOM 802 C C . PHE A 1 104 ? 21.397 8.223 -1.974 1.00 89.00 104 PHE A C 1
ATOM 804 O O . PHE A 1 104 ? 21.573 9.203 -2.691 1.00 89.00 104 PHE A O 1
ATOM 811 N N . ASP A 1 105 ? 22.008 8.100 -0.790 1.00 88.56 105 ASP A N 1
ATOM 812 C CA . ASP A 1 105 ? 22.986 9.050 -0.226 1.00 88.56 105 ASP A CA 1
ATOM 813 C C . ASP A 1 105 ? 22.470 10.502 -0.040 1.00 88.56 105 ASP A C 1
ATOM 815 O O . ASP A 1 105 ? 23.253 11.441 0.096 1.00 88.56 105 ASP A O 1
ATOM 819 N N . ASN A 1 106 ? 21.144 10.690 0.033 1.00 86.31 106 ASN A N 1
ATOM 820 C CA . ASN A 1 106 ? 20.429 11.980 -0.013 1.00 86.31 106 ASN A CA 1
ATOM 821 C C . ASN A 1 106 ? 20.544 12.722 -1.362 1.00 86.31 106 ASN A C 1
ATOM 823 O O . ASN A 1 106 ? 20.238 13.912 -1.444 1.00 86.31 106 ASN A O 1
ATOM 827 N N . ASP A 1 107 ? 20.933 12.026 -2.433 1.00 88.19 107 ASP A N 1
ATOM 828 C CA . ASP A 1 107 ? 21.009 12.572 -3.786 1.00 88.19 107 ASP A CA 1
ATOM 829 C C . ASP A 1 107 ? 19.722 12.287 -4.579 1.00 88.19 107 ASP A C 1
ATOM 831 O O . ASP A 1 107 ? 19.479 11.191 -5.088 1.00 88.19 107 ASP A O 1
ATOM 835 N N . VAL A 1 108 ? 18.908 13.334 -4.726 1.00 88.56 108 VAL A N 1
ATOM 836 C CA . VAL A 1 108 ? 17.664 13.366 -5.515 1.00 88.56 108 VAL A CA 1
ATOM 837 C C . VAL A 1 108 ? 17.883 12.932 -6.973 1.00 88.56 108 VAL A C 1
ATOM 839 O O . VAL A 1 108 ? 16.969 12.393 -7.594 1.00 88.56 108 VAL A O 1
ATOM 842 N N . SER A 1 109 ? 19.079 13.137 -7.539 1.00 88.81 109 SER A N 1
ATOM 843 C CA . SER A 1 109 ? 19.378 12.791 -8.935 1.00 88.81 109 SER A CA 1
ATOM 844 C C . SER A 1 109 ? 19.575 11.290 -9.170 1.00 88.81 109 SER A C 1
ATOM 846 O O . SER A 1 109 ? 19.393 10.828 -10.298 1.00 88.81 109 SER A O 1
ATOM 848 N N . ARG A 1 110 ? 19.901 10.532 -8.114 1.00 88.06 110 ARG A N 1
ATOM 849 C CA . ARG A 1 110 ? 20.149 9.081 -8.158 1.00 88.06 110 ARG A CA 1
ATOM 850 C C . ARG A 1 110 ? 18.905 8.235 -7.899 1.00 88.06 110 ARG A C 1
ATOM 852 O O . ARG A 1 110 ? 18.942 7.030 -8.129 1.00 88.06 110 ARG A O 1
ATOM 859 N N . VAL A 1 111 ? 17.813 8.849 -7.446 1.00 90.19 111 VAL A N 1
ATOM 860 C CA . VAL A 1 111 ? 16.530 8.168 -7.246 1.00 90.19 111 VAL A CA 1
ATOM 861 C C . VAL A 1 111 ? 15.899 7.851 -8.614 1.00 90.19 111 VAL A C 1
ATOM 863 O O . VAL A 1 111 ? 15.742 8.764 -9.435 1.00 90.19 111 VAL A O 1
ATOM 866 N N . PRO A 1 112 ? 15.494 6.596 -8.885 1.00 92.00 112 PRO A N 1
ATOM 867 C CA . PRO A 1 112 ? 14.786 6.249 -10.115 1.00 92.00 112 PRO A CA 1
ATOM 868 C C . PRO A 1 112 ? 13.488 7.053 -10.264 1.00 92.00 112 PRO A C 1
ATOM 870 O O . PRO A 1 112 ? 12.725 7.211 -9.317 1.00 92.00 112 PRO A O 1
ATOM 873 N N . ARG A 1 113 ? 13.216 7.575 -11.466 1.00 92.56 113 ARG A N 1
ATOM 874 C CA . ARG A 1 113 ? 12.051 8.454 -11.718 1.00 92.56 113 ARG A CA 1
ATOM 875 C C . ARG A 1 113 ? 10.747 7.707 -11.993 1.00 92.56 113 ARG A C 1
ATOM 877 O O . ARG A 1 113 ? 9.686 8.327 -12.045 1.00 92.56 113 ARG A O 1
ATOM 884 N N . MET A 1 114 ? 10.831 6.404 -12.228 1.00 93.75 114 MET A N 1
ATOM 885 C CA . MET A 1 114 ? 9.704 5.542 -12.562 1.00 93.75 114 MET A CA 1
ATOM 886 C C . MET A 1 114 ? 9.815 4.237 -11.782 1.00 93.75 114 MET A C 1
ATOM 888 O O . MET A 1 114 ? 10.917 3.762 -11.503 1.00 93.75 114 MET A O 1
ATOM 892 N N . ALA A 1 115 ? 8.668 3.650 -11.477 1.00 95.88 115 ALA A N 1
ATOM 893 C CA . ALA A 1 115 ? 8.552 2.330 -10.885 1.00 95.88 115 ALA A CA 1
ATOM 894 C C . ALA A 1 115 ? 7.476 1.524 -11.617 1.00 95.88 115 ALA A C 1
ATOM 896 O O . ALA A 1 115 ? 6.519 2.089 -12.156 1.00 95.88 115 ALA A O 1
ATOM 897 N N . LEU A 1 116 ? 7.625 0.203 -11.616 1.00 97.38 116 LEU A N 1
ATOM 898 C CA . LEU A 1 116 ? 6.510 -0.708 -11.827 1.00 97.38 116 LEU A CA 1
ATOM 899 C C . LEU A 1 116 ? 5.741 -0.796 -10.515 1.00 97.38 116 LEU A C 1
ATOM 901 O O . LEU A 1 116 ? 6.353 -0.885 -9.454 1.00 97.38 116 LEU A O 1
ATOM 905 N N . THR A 1 117 ? 4.414 -0.751 -10.559 1.00 97.69 117 THR A N 1
ATOM 906 C CA . THR A 1 117 ? 3.594 -0.822 -9.344 1.00 97.69 117 THR A CA 1
ATOM 907 C C . THR A 1 117 ? 2.244 -1.457 -9.625 1.00 97.69 117 THR A C 1
ATOM 909 O O . THR A 1 117 ? 1.657 -1.216 -10.683 1.00 97.69 117 THR A O 1
ATOM 912 N N . VAL A 1 118 ? 1.739 -2.254 -8.681 1.00 97.94 118 VAL A N 1
ATOM 913 C CA . VAL A 1 118 ? 0.374 -2.789 -8.753 1.00 97.94 118 VAL A CA 1
ATOM 914 C C . VAL A 1 118 ? -0.652 -1.661 -8.699 1.00 97.94 118 VAL A C 1
ATOM 916 O O . VAL A 1 118 ? -0.486 -0.664 -7.995 1.00 97.94 118 VAL A O 1
ATOM 919 N N . GLY A 1 119 ? -1.738 -1.802 -9.451 1.00 97.12 119 GLY A N 1
ATOM 920 C CA . GLY A 1 119 ? -2.802 -0.802 -9.457 1.00 97.12 119 GLY A CA 1
ATOM 921 C C . GLY A 1 119 ? -3.729 -0.883 -8.251 1.00 97.12 119 GLY A C 1
ATOM 922 O O . GLY A 1 119 ? -3.803 -1.918 -7.591 1.00 97.12 119 GLY A O 1
ATOM 923 N N . VAL A 1 120 ? -4.481 0.191 -8.003 1.00 97.19 120 VAL A N 1
ATOM 924 C CA . VAL A 1 120 ? -5.443 0.271 -6.889 1.00 97.19 120 VAL A CA 1
ATOM 925 C C . VAL A 1 120 ? -6.485 -0.852 -6.966 1.00 97.19 120 VAL A C 1
ATOM 927 O O . VAL A 1 120 ? -6.767 -1.490 -5.955 1.00 97.19 120 VAL A O 1
ATOM 930 N N . GLN A 1 121 ? -6.986 -1.169 -8.165 1.00 96.81 121 GLN A N 1
ATOM 931 C CA . GLN A 1 121 ? -7.944 -2.260 -8.367 1.00 96.81 121 GLN A CA 1
ATOM 932 C C . GLN A 1 121 ? -7.323 -3.632 -8.059 1.00 96.81 121 GLN A C 1
ATOM 934 O O . GLN A 1 121 ? -7.974 -4.481 -7.464 1.00 96.81 121 GLN A O 1
ATOM 939 N N . THR A 1 122 ? -6.047 -3.824 -8.399 1.00 97.06 122 THR A N 1
ATOM 940 C CA . THR A 1 122 ? -5.262 -5.032 -8.077 1.00 97.06 122 THR A CA 1
ATOM 941 C C . THR A 1 122 ? -5.180 -5.284 -6.571 1.00 97.06 122 THR A C 1
ATOM 943 O O . THR A 1 122 ? -5.215 -6.430 -6.134 1.00 97.06 122 THR A O 1
ATOM 946 N N . VAL A 1 123 ? -5.081 -4.217 -5.766 1.00 96.62 123 VAL A N 1
ATOM 947 C CA . VAL A 1 123 ? -5.115 -4.326 -4.299 1.00 96.62 123 VAL A CA 1
ATOM 948 C C . VAL A 1 123 ? -6.532 -4.615 -3.805 1.00 96.62 123 VAL A C 1
ATOM 950 O O . VAL A 1 123 ? -6.709 -5.474 -2.949 1.00 96.62 123 VAL A O 1
ATOM 953 N N . LEU A 1 124 ? -7.545 -3.937 -4.356 1.00 95.56 124 LEU A N 1
ATOM 954 C CA . LEU A 1 124 ? -8.954 -4.141 -3.986 1.00 95.56 124 LEU A CA 1
ATOM 955 C C . LEU A 1 124 ? -9.514 -5.522 -4.372 1.00 95.56 124 LEU A C 1
ATOM 957 O O . LEU A 1 124 ? -10.561 -5.911 -3.864 1.00 95.56 124 LEU A O 1
ATOM 961 N N . GLU A 1 125 ? -8.846 -6.246 -5.270 1.00 95.69 125 GLU A N 1
ATOM 962 C CA . GLU A 1 125 ? -9.167 -7.632 -5.638 1.00 95.69 125 GLU A CA 1
ATOM 963 C C . GLU A 1 125 ? -8.586 -8.678 -4.678 1.00 95.69 125 GLU A C 1
ATOM 965 O O . GLU A 1 125 ? -8.909 -9.864 -4.800 1.00 95.69 125 GLU A O 1
ATOM 970 N N . ALA A 1 126 ? -7.761 -8.266 -3.712 1.00 95.69 126 ALA A N 1
ATOM 971 C CA . ALA A 1 126 ? -7.374 -9.141 -2.618 1.00 95.69 126 ALA A CA 1
ATOM 972 C C . ALA A 1 126 ? -8.587 -9.498 -1.744 1.00 95.69 126 ALA A C 1
ATOM 974 O O . ALA A 1 126 ? -9.561 -8.755 -1.661 1.00 95.69 126 ALA A O 1
ATOM 975 N N . ARG A 1 127 ? -8.555 -10.651 -1.071 1.00 94.38 127 ARG A N 1
ATOM 976 C CA . ARG A 1 127 ? -9.676 -11.073 -0.211 1.00 94.38 127 ARG A CA 1
ATOM 977 C C . ARG A 1 127 ? -9.701 -10.286 1.099 1.00 94.38 127 ARG A C 1
ATOM 979 O O . ARG A 1 127 ? -10.776 -9.941 1.581 1.00 94.38 127 ARG A O 1
ATOM 986 N N . GLU A 1 128 ? -8.526 -9.994 1.647 1.00 94.44 128 GLU A N 1
ATOM 987 C CA . GLU A 1 128 ? -8.297 -9.162 2.829 1.00 94.44 128 GLU A CA 1
ATOM 988 C C . GLU A 1 128 ? -7.135 -8.195 2.566 1.00 94.44 128 GLU A C 1
ATOM 990 O O . GLU A 1 128 ? -6.131 -8.572 1.959 1.00 94.44 128 GLU A O 1
ATOM 995 N N . VAL A 1 129 ? -7.261 -6.947 3.029 1.00 95.81 129 VAL A N 1
ATOM 996 C CA . VAL A 1 129 ? -6.202 -5.931 2.913 1.00 95.81 129 VAL A CA 1
ATOM 997 C C . VAL A 1 129 ? -5.874 -5.389 4.298 1.00 95.81 129 VAL A C 1
ATOM 999 O O . VAL A 1 129 ? -6.716 -4.755 4.934 1.00 95.81 129 VAL A O 1
ATOM 1002 N N . VAL A 1 130 ? -4.640 -5.612 4.750 1.00 96.12 130 VAL A N 1
ATOM 1003 C CA . VAL A 1 130 ? -4.113 -5.115 6.027 1.00 96.12 130 VAL A CA 1
ATOM 1004 C C . VAL A 1 130 ? -3.116 -3.999 5.745 1.00 96.12 130 VAL A C 1
ATOM 1006 O O . VAL A 1 130 ? -2.155 -4.193 4.999 1.00 96.12 130 VAL A O 1
ATOM 1009 N N . VAL A 1 131 ? -3.312 -2.833 6.358 1.00 96.94 131 VAL A N 1
ATOM 1010 C CA . VAL A 1 131 ? -2.431 -1.673 6.170 1.00 96.94 131 VAL A CA 1
ATOM 1011 C C . VAL A 1 131 ? -1.835 -1.224 7.490 1.00 96.94 131 VAL A C 1
ATOM 1013 O O . VAL A 1 131 ? -2.562 -0.936 8.438 1.00 96.94 131 VAL A O 1
ATOM 1016 N N . ILE A 1 132 ? -0.505 -1.157 7.545 1.00 97.06 132 ILE A N 1
ATOM 1017 C CA . ILE A 1 132 ? 0.249 -0.746 8.732 1.00 97.06 132 ILE A CA 1
ATOM 1018 C C . ILE A 1 132 ? 0.671 0.718 8.582 1.00 97.06 132 ILE A C 1
ATOM 1020 O O . ILE A 1 132 ? 1.334 1.094 7.611 1.00 97.06 132 ILE A O 1
ATOM 1024 N N . ILE A 1 133 ? 0.298 1.552 9.554 1.00 96.75 133 ILE A N 1
ATOM 1025 C CA . ILE A 1 133 ? 0.539 2.999 9.538 1.00 96.75 133 ILE A CA 1
ATOM 1026 C C . ILE A 1 133 ? 1.125 3.427 10.882 1.00 96.75 133 ILE A C 1
ATOM 1028 O O . ILE A 1 133 ? 0.435 3.416 11.894 1.00 96.75 133 ILE A O 1
ATOM 1032 N N . LEU A 1 134 ? 2.403 3.807 10.886 1.00 96.38 134 LEU A N 1
ATOM 1033 C CA . LEU A 1 134 ? 3.143 4.147 12.102 1.00 96.38 134 LEU A CA 1
ATOM 1034 C C . LEU A 1 134 ? 3.761 5.547 12.001 1.00 96.38 134 LEU A C 1
ATOM 1036 O O . LEU A 1 134 ? 4.333 5.908 10.964 1.00 96.38 134 LEU A O 1
ATOM 1040 N N . GLY A 1 135 ? 3.693 6.294 13.101 1.00 95.88 135 GLY A N 1
ATOM 1041 C CA . GLY A 1 135 ? 4.347 7.579 13.314 1.00 95.88 135 GLY A CA 1
ATOM 1042 C C . GLY A 1 135 ? 3.571 8.807 12.824 1.00 95.88 135 GLY A C 1
ATOM 1043 O O . GLY A 1 135 ? 2.888 8.800 11.797 1.00 95.88 135 GLY A O 1
ATOM 1044 N N . ALA A 1 136 ? 3.776 9.923 13.531 1.00 96.44 136 ALA A N 1
ATOM 1045 C CA . ALA A 1 136 ? 3.041 11.181 13.368 1.00 96.44 136 ALA A CA 1
ATOM 1046 C C . ALA A 1 136 ? 3.010 11.750 11.937 1.00 96.44 136 ALA A C 1
ATOM 1048 O O . ALA A 1 136 ? 2.010 12.341 11.535 1.00 96.44 136 ALA A O 1
ATOM 1049 N N . ARG A 1 137 ? 4.058 11.533 11.122 1.00 94.38 137 ARG A N 1
ATOM 1050 C CA . ARG A 1 137 ? 4.088 11.998 9.717 1.00 94.38 137 ARG A CA 1
ATOM 1051 C C . ARG A 1 137 ? 2.983 11.391 8.843 1.00 94.38 137 ARG A C 1
ATOM 1053 O O . ARG A 1 137 ? 2.678 11.940 7.792 1.00 94.38 137 ARG A O 1
ATOM 1060 N N . LYS A 1 138 ? 2.375 10.275 9.259 1.00 95.88 138 LYS A N 1
ATOM 1061 C CA . LYS A 1 138 ? 1.273 9.619 8.538 1.00 95.88 138 LYS A CA 1
ATOM 1062 C C . LYS A 1 138 ? -0.116 10.030 9.024 1.00 95.88 138 LYS A C 1
ATOM 1064 O O . LYS A 1 138 ? -1.100 9.612 8.418 1.00 95.88 138 LYS A O 1
ATOM 1069 N N . ALA A 1 139 ? -0.216 10.858 10.066 1.00 96.94 139 ALA A N 1
ATOM 1070 C CA . ALA A 1 139 ? -1.497 11.178 10.688 1.00 96.94 139 ALA A CA 1
ATOM 1071 C C . ALA A 1 139 ? -2.459 11.914 9.745 1.00 96.94 139 ALA A C 1
ATOM 1073 O O . ALA A 1 139 ? -3.632 11.547 9.653 1.00 96.94 139 ALA A O 1
ATOM 1074 N N . LEU A 1 140 ? -1.957 12.883 8.969 1.00 96.56 140 LEU A N 1
ATOM 1075 C CA . LEU A 1 140 ? -2.762 13.576 7.961 1.00 96.56 140 LEU A CA 1
ATOM 1076 C C . LEU A 1 140 ? -3.310 12.586 6.925 1.00 96.56 140 LEU A C 1
ATOM 1078 O O . LEU A 1 140 ? -4.512 12.557 6.678 1.00 96.56 140 LEU A O 1
ATOM 1082 N N . ALA A 1 141 ? -2.453 11.733 6.363 1.00 96.06 141 ALA A N 1
ATOM 1083 C CA . ALA A 1 141 ? -2.859 10.740 5.377 1.00 96.06 141 ALA A CA 1
ATOM 1084 C C . ALA A 1 141 ? -3.891 9.739 5.941 1.00 96.06 141 ALA A C 1
ATOM 1086 O O . ALA A 1 141 ? -4.868 9.425 5.258 1.00 96.06 141 ALA A O 1
ATOM 1087 N N . LEU A 1 142 ? -3.754 9.314 7.206 1.00 97.31 142 LEU A N 1
ATOM 1088 C CA . LEU A 1 142 ? -4.756 8.492 7.895 1.00 97.31 142 LEU A CA 1
ATOM 1089 C C . LEU A 1 142 ? -6.109 9.215 8.015 1.00 97.31 142 LEU A C 1
ATOM 1091 O O . LEU A 1 142 ? -7.132 8.644 7.639 1.00 97.31 142 LEU A O 1
ATOM 1095 N N . GLN A 1 143 ? -6.127 10.476 8.469 1.00 97.69 143 GLN A N 1
ATOM 1096 C CA . GLN A 1 143 ? -7.351 11.290 8.547 1.00 97.69 143 GLN A CA 1
ATOM 1097 C C . GLN A 1 143 ? -8.044 11.382 7.183 1.00 97.69 143 GLN A C 1
ATOM 1099 O O . GLN A 1 143 ? -9.254 11.174 7.082 1.00 97.69 143 GLN A O 1
ATOM 1104 N N . LYS A 1 144 ? -7.281 11.641 6.116 1.00 97.25 144 LYS A N 1
ATOM 1105 C CA . LYS A 1 144 ? -7.810 11.728 4.748 1.00 97.25 144 LYS A CA 1
ATOM 1106 C C . LYS A 1 144 ? -8.415 10.419 4.255 1.00 97.25 144 LYS A C 1
ATOM 1108 O O . LYS A 1 144 ? -9.419 10.458 3.553 1.00 97.25 144 LYS A O 1
ATOM 1113 N N . CYS A 1 145 ? -7.851 9.279 4.641 1.00 95.75 145 CYS A N 1
ATOM 1114 C CA . CYS A 1 145 ? -8.321 7.975 4.178 1.00 95.75 145 CYS A CA 1
ATOM 1115 C C . CYS A 1 145 ? -9.454 7.381 5.030 1.00 95.75 145 CYS A C 1
ATOM 1117 O O . CYS A 1 145 ? -10.184 6.529 4.528 1.00 95.75 145 CYS A O 1
ATOM 1119 N N . VAL A 1 146 ? -9.624 7.822 6.283 1.00 96.19 146 VAL A N 1
ATOM 1120 C CA . VAL A 1 146 ? -10.634 7.288 7.221 1.00 96.19 146 VAL A CA 1
ATOM 1121 C C . VAL A 1 146 ? -11.823 8.232 7.429 1.00 96.19 146 VAL A C 1
ATOM 1123 O O . VAL A 1 146 ? -12.956 7.765 7.498 1.00 96.19 146 VAL A O 1
ATOM 1126 N N . GLU A 1 147 ? -11.597 9.544 7.544 1.00 97.12 147 GLU A N 1
ATOM 1127 C CA . GLU A 1 147 ? -12.651 10.513 7.899 1.00 97.12 147 GLU A CA 1
ATOM 1128 C C . GLU A 1 147 ? -13.194 11.315 6.709 1.00 97.12 147 GLU A C 1
ATOM 1130 O O . GLU A 1 147 ? -14.241 11.955 6.826 1.00 97.12 147 GLU A O 1
ATOM 1135 N N . GLN A 1 148 ? -12.494 11.314 5.571 1.00 96.81 148 GLN A N 1
ATOM 1136 C CA . GLN A 1 148 ? -12.932 11.990 4.344 1.00 96.81 148 GLN A CA 1
ATOM 1137 C C . GLN A 1 148 ? -13.433 10.972 3.312 1.00 96.81 148 GLN A C 1
ATOM 1139 O O . GLN A 1 148 ? -13.237 9.770 3.466 1.00 96.81 148 GLN A O 1
ATOM 1144 N N . GLY A 1 149 ? -14.128 11.438 2.273 1.00 96.31 149 GLY A N 1
ATOM 1145 C CA . GLY A 1 149 ? -14.656 10.555 1.230 1.00 96.31 149 GLY A CA 1
ATOM 1146 C C . GLY A 1 149 ? -13.572 9.992 0.304 1.00 96.31 149 GLY A C 1
ATOM 1147 O O . GLY A 1 149 ? -12.502 10.584 0.151 1.00 96.31 149 GLY A O 1
ATOM 1148 N N . VAL A 1 150 ? -13.899 8.881 -0.361 1.00 97.56 150 VAL A N 1
ATOM 1149 C CA . VAL A 1 150 ? -13.069 8.240 -1.395 1.00 97.56 150 VAL A CA 1
ATOM 1150 C C . VAL A 1 150 ? -12.605 9.257 -2.444 1.00 97.56 150 VAL A C 1
ATOM 1152 O O . VAL A 1 150 ? -13.418 9.921 -3.088 1.00 97.56 150 VAL A O 1
ATOM 1155 N N . ASN A 1 151 ? -11.289 9.378 -2.625 1.00 96.19 151 ASN A N 1
ATOM 1156 C CA . ASN A 1 151 ? -10.669 10.406 -3.454 1.00 96.19 151 ASN A CA 1
ATOM 1157 C C . ASN A 1 151 ? -9.358 9.899 -4.078 1.00 96.19 151 ASN A C 1
ATOM 1159 O O . ASN A 1 151 ? -8.460 9.444 -3.375 1.00 96.19 151 ASN A O 1
ATOM 1163 N N . HIS A 1 152 ? -9.202 10.048 -5.397 1.00 96.19 152 HIS A N 1
ATOM 1164 C CA . HIS A 1 152 ? -7.988 9.648 -6.121 1.00 96.19 152 HIS A CA 1
ATOM 1165 C C . HIS A 1 152 ? -6.712 10.427 -5.739 1.00 96.19 152 HIS A C 1
ATOM 1167 O O . HIS A 1 152 ? -5.610 9.994 -6.069 1.00 96.19 152 HIS A O 1
ATOM 1173 N N . MET A 1 153 ? -6.837 11.547 -5.020 1.00 96.62 153 MET A N 1
ATOM 1174 C CA . MET A 1 153 ? -5.704 12.267 -4.424 1.00 96.62 153 MET A CA 1
ATOM 1175 C C . MET A 1 153 ? -5.142 11.585 -3.168 1.00 96.62 153 MET A C 1
ATOM 1177 O O . MET A 1 153 ? -4.019 11.879 -2.793 1.00 96.62 153 MET A O 1
ATOM 1181 N N . TRP A 1 154 ? -5.902 10.680 -2.545 1.00 96.25 154 TRP A N 1
ATOM 1182 C CA . TRP A 1 154 ? -5.520 9.920 -1.353 1.00 96.25 154 TRP A CA 1
ATOM 1183 C C . TRP A 1 154 ? -5.841 8.453 -1.637 1.00 96.25 154 TRP A C 1
ATOM 1185 O O . TRP A 1 154 ? -6.889 7.958 -1.222 1.00 96.25 154 TRP A O 1
ATOM 1195 N N . SER A 1 155 ? -5.025 7.774 -2.451 1.00 95.94 155 SER A N 1
ATOM 1196 C CA . SER A 1 155 ? -5.445 6.519 -3.096 1.00 95.94 155 SER A CA 1
ATOM 1197 C C . SER A 1 155 ? -5.785 5.394 -2.109 1.00 95.94 155 SER A C 1
ATOM 1199 O O . SER A 1 155 ? -6.673 4.597 -2.406 1.00 95.94 155 SER A O 1
ATOM 1201 N N . LEU A 1 156 ? -5.214 5.389 -0.896 1.00 96.06 156 LEU A N 1
ATOM 1202 C CA . LEU A 1 156 ? -5.616 4.477 0.184 1.00 96.06 156 LEU A CA 1
ATOM 1203 C C . LEU A 1 156 ? -7.091 4.645 0.629 1.00 96.06 156 LEU A C 1
ATOM 1205 O O . LEU A 1 156 ? -7.699 3.682 1.095 1.00 96.06 156 LEU A O 1
ATOM 1209 N N . SER A 1 157 ? -7.723 5.808 0.428 1.00 97.06 157 SER A N 1
ATOM 1210 C CA . SER A 1 157 ? -9.158 6.015 0.721 1.00 97.06 157 SER A CA 1
ATOM 1211 C C . SER A 1 157 ? -10.083 5.032 -0.013 1.00 97.06 157 SER A C 1
ATOM 1213 O O . SER A 1 157 ? -11.212 4.806 0.421 1.00 97.06 157 SER A O 1
ATOM 1215 N N . CYS A 1 158 ? -9.599 4.377 -1.077 1.00 95.88 158 CYS A N 1
ATOM 1216 C CA . CYS A 1 158 ? -10.299 3.285 -1.750 1.00 95.88 158 CYS A CA 1
ATOM 1217 C C . CYS A 1 158 ? -10.668 2.111 -0.825 1.00 95.88 158 CYS A C 1
ATOM 1219 O O . CYS A 1 158 ? -11.638 1.413 -1.110 1.00 95.88 158 CYS A O 1
ATOM 1221 N N . LEU A 1 159 ? -9.965 1.915 0.300 1.00 95.50 159 LEU A N 1
ATOM 1222 C CA . LEU A 1 159 ? -10.258 0.842 1.255 1.00 95.50 159 LEU A CA 1
ATOM 1223 C C . LEU A 1 159 ? -11.645 0.951 1.894 1.00 95.50 159 LEU A C 1
ATOM 1225 O O . LEU A 1 159 ? -12.174 -0.060 2.343 1.00 95.50 159 LEU A O 1
ATOM 1229 N N . GLN A 1 160 ? -12.276 2.130 1.872 1.00 95.94 160 GLN A N 1
ATOM 1230 C CA . GLN A 1 160 ? -13.682 2.294 2.268 1.00 95.94 160 GLN A CA 1
ATOM 1231 C C . GLN A 1 160 ? -14.654 1.485 1.386 1.00 95.94 160 GLN A C 1
ATOM 1233 O O . GLN A 1 160 ? -15.791 1.247 1.787 1.00 95.94 160 GLN A O 1
ATOM 1238 N N . LEU A 1 161 ? -14.223 1.074 0.187 1.00 95.81 161 LEU A N 1
ATOM 1239 C CA . LEU A 1 161 ? -14.982 0.245 -0.754 1.00 95.81 161 LEU A CA 1
ATOM 1240 C C . LEU A 1 161 ? -14.643 -1.252 -0.644 1.00 95.81 161 LEU A C 1
ATOM 1242 O O . LEU A 1 161 ? -15.295 -2.074 -1.285 1.00 95.81 161 LEU A O 1
ATOM 1246 N N . HIS A 1 162 ? -13.616 -1.612 0.128 1.00 95.94 162 HIS A N 1
ATOM 1247 C CA . HIS A 1 162 ? -13.161 -2.991 0.271 1.00 95.94 162 HIS A CA 1
ATOM 1248 C C . HIS A 1 162 ? -14.061 -3.764 1.261 1.00 95.94 162 HIS A C 1
ATOM 1250 O O . HIS A 1 162 ? -14.463 -3.193 2.275 1.00 95.94 162 HIS A O 1
ATOM 1256 N N . PRO A 1 163 ? -14.381 -5.057 1.035 1.00 92.19 163 PRO A N 1
ATOM 1257 C CA . PRO A 1 163 ? -15.227 -5.831 1.951 1.00 92.19 163 PRO A CA 1
ATOM 1258 C C . PRO A 1 163 ? -14.536 -6.214 3.272 1.00 92.19 163 PRO A C 1
ATOM 1260 O O . PRO A 1 163 ? -15.209 -6.354 4.293 1.00 92.19 163 PRO A O 1
ATOM 1263 N N . HIS A 1 164 ? -13.209 -6.383 3.266 1.00 93.56 164 HIS A N 1
ATOM 1264 C CA . HIS A 1 164 ? -12.418 -6.791 4.439 1.00 93.56 164 HIS A CA 1
ATOM 1265 C C . HIS A 1 164 ? -11.119 -5.971 4.601 1.00 93.56 164 HIS A C 1
ATOM 1267 O O . HIS A 1 164 ? -10.024 -6.499 4.400 1.00 93.56 164 HIS A O 1
ATOM 1273 N N . PRO A 1 165 ? -11.199 -4.651 4.858 1.00 94.38 165 PRO A N 1
ATOM 1274 C CA . PRO A 1 165 ? -10.040 -3.830 5.184 1.00 94.38 165 PRO A CA 1
ATOM 1275 C C . PRO A 1 165 ? -9.719 -3.909 6.684 1.00 94.38 165 PRO A C 1
ATOM 1277 O O . PRO A 1 165 ? -10.615 -3.943 7.531 1.00 94.38 165 PRO A O 1
ATOM 1280 N N . MET A 1 166 ? -8.435 -3.856 7.019 1.00 94.06 166 MET A N 1
ATOM 1281 C CA . MET A 1 166 ? -7.936 -3.675 8.379 1.00 94.06 166 MET A CA 1
ATOM 1282 C C . MET A 1 166 ? -6.829 -2.621 8.358 1.00 94.06 166 MET A C 1
ATOM 1284 O O . MET A 1 166 ? -5.904 -2.700 7.552 1.00 94.06 166 MET A O 1
ATOM 1288 N N . ILE A 1 167 ? -6.906 -1.631 9.246 1.00 95.81 167 ILE A N 1
ATOM 1289 C CA . ILE A 1 167 ? -5.884 -0.587 9.372 1.00 95.81 167 ILE A CA 1
ATOM 1290 C C . ILE A 1 167 ? -5.298 -0.667 10.781 1.00 95.81 167 ILE A C 1
ATOM 1292 O O . ILE A 1 167 ? -5.997 -0.446 11.769 1.00 95.81 167 ILE A O 1
ATOM 1296 N N . VAL A 1 168 ? -4.013 -1.004 10.866 1.00 96.31 168 VAL A N 1
ATOM 1297 C CA . VAL A 1 168 ? -3.261 -1.166 12.113 1.00 96.31 168 VAL A CA 1
ATOM 1298 C C . VAL A 1 168 ? -2.393 0.070 12.313 1.00 96.31 168 VAL A C 1
ATOM 1300 O O . VAL A 1 168 ? -1.534 0.367 11.481 1.00 96.31 168 VAL A O 1
ATOM 1303 N N . VAL A 1 169 ? -2.626 0.797 13.408 1.00 97.19 169 VAL A N 1
ATOM 1304 C CA . VAL A 1 169 ? -1.999 2.102 13.668 1.00 97.19 169 VAL A CA 1
ATOM 1305 C C . VAL A 1 169 ? -1.375 2.188 15.058 1.00 97.19 169 VAL A C 1
ATOM 1307 O O . VAL A 1 169 ? -1.834 1.517 15.985 1.00 97.19 169 VAL A O 1
ATOM 1310 N N . ASP A 1 170 ? -0.355 3.033 15.213 1.00 97.50 170 ASP A N 1
ATOM 1311 C CA . ASP A 1 170 ? 0.091 3.511 16.525 1.00 97.50 170 ASP A CA 1
ATOM 1312 C C . ASP A 1 170 ? -0.673 4.776 16.958 1.00 97.50 170 ASP A C 1
ATOM 1314 O O . ASP A 1 170 ? -1.428 5.367 16.186 1.00 97.50 170 ASP A O 1
ATOM 1318 N N . GLU A 1 171 ? -0.512 5.188 18.219 1.00 97.12 171 GLU A N 1
ATOM 1319 C CA . GLU A 1 171 ? -1.172 6.396 18.742 1.00 97.12 171 GLU A CA 1
ATOM 1320 C C . GLU A 1 171 ? -0.709 7.661 17.994 1.00 97.12 171 GLU A C 1
ATOM 1322 O O . GLU A 1 171 ? -1.528 8.536 17.712 1.00 97.12 171 GLU A O 1
ATOM 1327 N N . ASP A 1 172 ? 0.569 7.738 17.609 1.00 97.69 172 ASP A N 1
ATOM 1328 C CA . ASP A 1 172 ? 1.152 8.883 16.899 1.00 97.69 172 ASP A CA 1
ATOM 1329 C C . ASP A 1 172 ? 0.517 9.089 15.512 1.00 97.69 172 ASP A C 1
ATOM 1331 O O . ASP A 1 172 ? 0.249 10.223 15.113 1.00 97.69 172 ASP A O 1
ATOM 1335 N N . ALA A 1 173 ? 0.199 8.017 14.782 1.00 97.62 173 ALA A N 1
ATOM 1336 C CA . ALA A 1 173 ? -0.556 8.112 13.536 1.00 97.62 173 ALA A CA 1
ATOM 1337 C C . ALA A 1 173 ? -2.002 8.611 13.742 1.00 97.62 173 ALA A C 1
ATOM 1339 O O . ALA A 1 173 ? -2.627 9.051 12.782 1.00 97.62 173 ALA A O 1
ATOM 1340 N N . THR A 1 174 ? -2.556 8.601 14.961 1.00 97.69 174 THR A N 1
ATOM 1341 C CA . THR A 1 174 ? -3.931 9.077 15.222 1.00 97.69 174 THR A CA 1
ATOM 1342 C C . T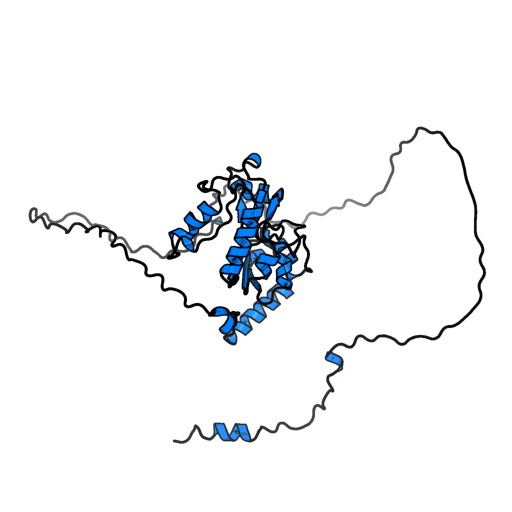HR A 1 174 ? -4.054 10.571 15.537 1.00 97.69 174 THR A C 1
ATOM 1344 O O . THR A 1 174 ? -5.174 11.044 15.714 1.00 97.69 174 THR A O 1
ATOM 1347 N N . LEU A 1 175 ? -2.952 11.332 15.574 1.00 97.50 175 LEU A N 1
ATOM 1348 C CA . LEU A 1 175 ? -2.932 12.733 16.037 1.00 97.50 175 LEU A CA 1
ATOM 1349 C C . LEU A 1 175 ? -3.881 13.688 15.285 1.00 97.50 175 LEU A C 1
ATOM 1351 O O . LEU A 1 175 ? -4.404 14.620 15.889 1.00 97.50 175 LEU A O 1
ATOM 1355 N N . GLU A 1 176 ? -4.121 13.449 13.994 1.00 97.69 176 GLU A N 1
ATOM 1356 C CA . GLU A 1 176 ? -5.018 14.253 13.146 1.00 97.69 176 GLU A CA 1
ATOM 1357 C C . GLU A 1 176 ? -6.462 13.713 13.103 1.00 97.69 176 GLU A C 1
ATOM 1359 O O . GLU A 1 176 ? -7.331 14.325 12.479 1.00 97.69 176 GLU A O 1
ATOM 1364 N N . LEU A 1 177 ? -6.751 12.567 13.735 1.00 98.00 177 LEU A N 1
ATOM 1365 C CA . LEU A 1 177 ? -8.109 12.021 13.798 1.00 98.00 177 LEU A CA 1
ATOM 1366 C C . LEU A 1 177 ? -8.950 12.739 14.852 1.00 98.00 177 LEU A C 1
ATOM 1368 O O . LEU A 1 177 ? -8.471 13.168 15.904 1.00 98.00 177 LEU A O 1
ATOM 1372 N N . GLN A 1 178 ? -10.262 12.774 14.636 1.00 98.06 178 GLN A N 1
ATOM 1373 C CA . GLN A 1 178 ? -11.180 13.226 15.667 1.00 98.06 178 GLN A CA 1
ATOM 1374 C C . GLN A 1 178 ? -11.141 12.278 16.869 1.00 98.06 178 GLN A C 1
ATOM 1376 O O . GLN A 1 178 ? -11.243 11.055 16.753 1.00 98.06 178 GLN A O 1
ATOM 1381 N N . VAL A 1 179 ? -11.137 12.861 18.071 1.00 97.62 179 VAL A N 1
ATOM 1382 C CA . VAL A 1 179 ? -11.216 12.127 19.348 1.00 97.62 179 VAL A CA 1
ATOM 1383 C C . VAL A 1 179 ? -12.403 11.150 19.380 1.00 97.62 179 VAL A C 1
ATOM 1385 O O . VAL A 1 179 ? -12.329 10.100 20.020 1.00 97.62 179 VAL A O 1
ATOM 1388 N N . LYS A 1 180 ? -13.503 11.470 18.683 1.00 97.62 180 LYS A N 1
ATOM 1389 C CA . LYS A 1 180 ? -14.671 10.590 18.542 1.00 97.62 180 LYS A CA 1
ATOM 1390 C C . LYS A 1 180 ? -14.345 9.327 17.734 1.00 97.62 180 LYS A C 1
ATOM 1392 O O . LYS A 1 180 ? -14.711 8.244 18.178 1.00 97.62 180 LYS A O 1
ATOM 1397 N N . THR A 1 181 ? -13.640 9.460 16.612 1.00 97.56 181 THR A N 1
ATOM 1398 C CA . THR A 1 181 ? -13.205 8.363 15.732 1.00 97.56 181 THR A CA 1
ATOM 1399 C C . THR A 1 181 ? -12.304 7.389 16.485 1.00 97.56 181 THR A C 1
ATOM 1401 O O . THR A 1 181 ? -12.599 6.197 16.557 1.00 97.56 181 THR A O 1
ATOM 1404 N N . VAL A 1 182 ? -11.271 7.902 17.164 1.00 97.44 182 VAL A N 1
ATOM 1405 C CA . VAL A 1 182 ? -10.343 7.075 17.957 1.00 97.44 182 VAL A CA 1
ATOM 1406 C C . VAL A 1 182 ? -11.073 6.342 19.090 1.00 97.44 182 VAL A C 1
ATOM 1408 O O . VAL A 1 182 ? -10.873 5.143 19.288 1.00 97.44 182 VAL A O 1
ATOM 1411 N N . LYS A 1 183 ? -11.967 7.026 19.822 1.00 97.12 183 LYS A N 1
ATOM 1412 C CA . LYS A 1 183 ? -12.772 6.400 20.889 1.00 97.12 183 LYS A CA 1
ATOM 1413 C C . LYS A 1 183 ? -13.744 5.345 20.359 1.00 97.12 183 LYS A C 1
ATOM 1415 O O . LYS A 1 183 ? -13.928 4.327 21.020 1.00 97.12 183 LYS A O 1
ATOM 1420 N N . TYR A 1 184 ? -14.348 5.574 19.194 1.00 97.25 184 TYR A N 1
ATOM 1421 C CA . TYR A 1 184 ? -15.270 4.639 18.549 1.00 97.25 184 TYR A CA 1
ATOM 1422 C C . TYR A 1 184 ? -14.573 3.314 18.218 1.00 97.25 184 TYR A C 1
ATOM 1424 O O . TYR A 1 184 ? -14.997 2.270 18.716 1.00 97.25 184 TYR A O 1
ATOM 1432 N N . PHE A 1 185 ? -13.451 3.356 17.493 1.00 95.75 185 PHE A N 1
ATOM 1433 C CA . PHE A 1 185 ? -12.707 2.141 17.144 1.00 95.75 185 PHE A CA 1
ATOM 1434 C C . PHE A 1 185 ? -12.121 1.437 18.374 1.00 95.75 185 PHE A C 1
ATOM 1436 O O . PHE A 1 185 ? -12.315 0.233 18.518 1.00 95.75 185 PHE A O 1
ATOM 1443 N N . LYS A 1 186 ? -11.522 2.164 19.333 1.00 95.00 186 LYS A N 1
ATOM 1444 C CA . LYS A 1 186 ? -11.044 1.557 20.596 1.00 95.00 186 LYS A CA 1
ATOM 1445 C C . LYS A 1 186 ? -12.168 0.886 21.395 1.00 95.00 186 LYS A C 1
ATOM 1447 O O . LYS A 1 186 ? -11.928 -0.132 22.041 1.00 95.00 186 LYS A O 1
ATOM 1452 N N . SER A 1 187 ? -13.388 1.428 21.354 1.00 95.00 187 SER A N 1
ATOM 1453 C CA . SER A 1 187 ? -14.551 0.815 22.006 1.00 95.00 187 SER A CA 1
ATOM 1454 C C . SER A 1 187 ? -15.012 -0.458 21.296 1.00 95.00 187 SER A C 1
ATOM 1456 O O . SER A 1 187 ? -15.323 -1.434 21.974 1.00 95.00 187 SER A O 1
ATOM 1458 N N . ILE A 1 188 ? -15.064 -0.461 19.960 1.00 92.81 188 ILE A N 1
ATOM 1459 C CA . ILE A 1 188 ? -15.469 -1.637 19.175 1.00 92.81 188 ILE A CA 1
ATOM 1460 C C . ILE A 1 188 ? -14.457 -2.765 19.347 1.00 92.81 188 ILE A C 1
ATOM 1462 O O . ILE A 1 188 ? -14.847 -3.872 19.702 1.00 92.81 188 ILE A O 1
ATOM 1466 N N . GLU A 1 189 ? -13.169 -2.464 19.201 1.00 91.25 189 GLU A N 1
ATOM 1467 C CA . GLU A 1 189 ? -12.076 -3.423 19.371 1.00 91.25 189 GLU A CA 1
ATOM 1468 C C . GLU A 1 189 ? -12.073 -4.082 20.750 1.00 91.25 189 GLU A C 1
ATOM 1470 O O . GLU A 1 189 ? -11.851 -5.287 20.879 1.00 91.25 189 GLU A O 1
ATOM 1475 N N . LYS A 1 190 ? -12.360 -3.305 21.800 1.00 92.12 190 LYS A N 1
ATOM 1476 C CA . LYS A 1 190 ? -12.499 -3.842 23.152 1.00 92.12 190 LYS A CA 1
ATOM 1477 C C . LYS A 1 190 ? -13.664 -4.836 23.240 1.00 92.12 190 LYS A C 1
ATOM 1479 O O . LYS A 1 190 ? -13.468 -5.944 23.730 1.00 92.12 190 LYS A O 1
ATOM 1484 N N . VAL A 1 191 ? -14.850 -4.456 22.757 1.00 91.75 191 VAL A N 1
ATOM 1485 C CA . VAL A 1 191 ? -16.048 -5.313 22.804 1.00 91.75 191 VAL A CA 1
ATOM 1486 C C . VAL A 1 191 ? -15.865 -6.571 21.951 1.00 91.75 191 VAL A C 1
ATOM 1488 O O . VAL A 1 191 ? -16.233 -7.654 22.394 1.00 91.75 191 VAL A O 1
ATOM 1491 N N . ALA A 1 192 ? -15.253 -6.458 20.770 1.00 88.81 192 ALA A N 1
ATOM 1492 C CA . ALA A 1 192 ? -14.941 -7.593 19.905 1.00 88.81 192 ALA A CA 1
ATOM 1493 C C . ALA A 1 192 ? -14.084 -8.635 20.642 1.00 88.81 192 ALA A C 1
ATOM 1495 O O . ALA A 1 192 ? -14.482 -9.795 20.748 1.00 88.81 192 ALA A O 1
ATOM 1496 N N . ARG A 1 193 ? -12.978 -8.203 21.265 1.00 88.88 193 ARG A N 1
ATOM 1497 C CA . ARG A 1 193 ? -12.092 -9.078 22.054 1.00 88.88 193 ARG A CA 1
ATOM 1498 C C . ARG A 1 193 ? -12.793 -9.690 23.268 1.00 88.88 193 ARG A C 1
ATOM 1500 O O . ARG A 1 193 ? -12.610 -10.873 23.531 1.00 88.88 193 ARG A O 1
ATOM 1507 N N . GLU A 1 194 ? -13.620 -8.924 23.981 1.00 92.12 194 GLU A N 1
ATOM 1508 C CA . GLU A 1 194 ? -14.411 -9.428 25.118 1.00 92.12 194 GLU A CA 1
ATOM 1509 C C . GLU A 1 194 ? -15.441 -10.497 24.704 1.00 92.12 194 GLU A C 1
ATOM 1511 O O . GLU A 1 194 ? -15.754 -11.379 25.501 1.00 92.12 194 GLU A O 1
ATOM 1516 N N . GLN A 1 195 ? -15.937 -10.458 23.462 1.00 89.12 195 GLN A N 1
ATOM 1517 C CA . GLN A 1 195 ? -16.821 -11.481 22.885 1.00 89.12 195 GLN A CA 1
ATOM 1518 C C . GLN A 1 195 ? -16.067 -12.624 22.176 1.00 89.12 195 GLN A C 1
ATOM 1520 O O . GLN A 1 195 ? -16.706 -13.525 21.634 1.00 89.12 195 GLN A O 1
ATOM 1525 N N . GLY A 1 196 ? -14.728 -12.603 22.144 1.00 83.50 196 GLY A N 1
ATOM 1526 C CA . GLY A 1 196 ? -13.924 -13.568 21.383 1.00 83.50 196 GLY A CA 1
ATOM 1527 C C . GLY A 1 196 ? -14.080 -13.446 19.861 1.00 83.50 196 GLY A C 1
ATOM 1528 O O . GLY A 1 196 ? -13.845 -14.415 19.141 1.00 83.50 196 GLY A O 1
ATOM 1529 N N . PHE A 1 197 ? -14.507 -12.281 19.365 1.00 79.94 197 PHE A N 1
ATOM 1530 C CA . PHE A 1 197 ? -14.578 -11.985 17.939 1.00 79.94 197 PHE A CA 1
ATOM 1531 C C . PHE A 1 197 ? -13.233 -11.443 17.450 1.00 79.94 197 PHE A C 1
ATOM 1533 O O . PHE A 1 197 ? -12.803 -10.359 17.846 1.00 79.94 197 PHE A O 1
ATOM 1540 N N . GLU A 1 198 ? -12.600 -12.185 16.548 1.00 72.56 198 GLU A N 1
ATOM 1541 C CA . GLU A 1 198 ? -11.418 -11.755 15.806 1.00 72.56 198 GLU A CA 1
ATOM 1542 C C . GLU A 1 198 ? -11.838 -11.445 14.362 1.00 72.56 198 GLU A C 1
ATOM 1544 O O . GLU A 1 198 ? -12.559 -12.229 13.737 1.00 72.56 198 GLU A O 1
ATOM 1549 N N . GLN A 1 199 ? -11.406 -10.301 13.821 1.00 68.50 199 GLN A N 1
ATOM 1550 C CA . GLN A 1 199 ? -11.642 -9.953 12.419 1.00 68.50 199 GLN A CA 1
ATOM 1551 C C . GLN A 1 199 ? -10.778 -10.864 11.533 1.00 68.50 199 GLN A C 1
ATOM 1553 O O . GLN A 1 199 ? -9.600 -10.601 11.324 1.00 68.50 199 GLN A O 1
ATOM 1558 N N . ILE A 1 200 ? -11.368 -11.967 11.065 1.00 68.50 200 ILE A N 1
ATOM 1559 C CA . ILE A 1 200 ? -10.716 -13.004 10.256 1.00 68.50 200 ILE A CA 1
ATOM 1560 C C . ILE A 1 200 ? -11.618 -13.338 9.064 1.00 68.50 200 ILE A C 1
ATOM 1562 O O . ILE A 1 200 ? -12.838 -13.464 9.214 1.00 68.50 200 ILE A O 1
ATOM 1566 N N . LEU A 1 201 ? -11.021 -13.547 7.886 1.00 68.00 201 LEU A N 1
ATOM 1567 C CA . LEU A 1 201 ? -11.731 -14.064 6.712 1.00 68.00 201 LEU A CA 1
ATOM 1568 C C . LEU A 1 201 ? -12.532 -15.347 7.020 1.00 68.00 201 LEU A C 1
ATOM 1570 O O . LEU A 1 201 ? -12.022 -16.252 7.692 1.00 68.00 201 LEU A O 1
ATOM 1574 N N . PRO A 1 202 ? -13.754 -15.505 6.467 1.00 67.69 202 PRO A N 1
ATOM 1575 C CA . PRO A 1 202 ? -14.535 -16.726 6.635 1.00 67.69 202 PRO A CA 1
ATOM 1576 C C . PRO A 1 202 ? -13.733 -17.977 6.255 1.00 67.69 202 PRO A C 1
ATOM 1578 O O . PRO A 1 202 ? -13.026 -17.994 5.249 1.00 67.69 202 PRO A O 1
ATOM 1581 N N . SER A 1 203 ? -13.878 -19.064 7.014 1.00 61.91 203 SER A N 1
ATOM 1582 C CA . SER A 1 203 ? -13.050 -20.273 6.859 1.00 61.91 203 SER A CA 1
ATOM 1583 C C . SER A 1 203 ? -13.028 -20.851 5.436 1.00 61.91 203 SER A C 1
ATOM 1585 O O . SER A 1 203 ? -11.971 -21.272 4.982 1.00 61.91 203 SER A O 1
ATOM 1587 N N . LYS A 1 204 ? -14.154 -20.786 4.708 1.00 65.19 204 LYS A N 1
ATOM 1588 C CA . LYS A 1 204 ? -14.270 -21.179 3.286 1.00 65.19 204 LYS A CA 1
ATOM 1589 C C . LYS A 1 204 ? -13.375 -20.371 2.340 1.00 65.19 204 LYS A C 1
ATOM 1591 O O . LYS A 1 204 ? -12.998 -20.864 1.286 1.00 65.19 204 LYS A O 1
ATOM 1596 N N . VAL A 1 205 ? -13.106 -19.119 2.695 1.00 65.62 205 VAL A N 1
ATOM 1597 C CA . VAL A 1 205 ? -12.269 -18.181 1.942 1.00 65.62 205 VAL A CA 1
ATOM 1598 C C . VAL A 1 205 ? -10.797 -18.422 2.289 1.00 65.62 205 VAL A C 1
ATOM 1600 O O . VAL A 1 205 ? -9.958 -18.450 1.399 1.00 65.62 205 VAL A O 1
ATOM 1603 N N . ARG A 1 206 ? -10.504 -18.691 3.570 1.00 62.59 206 ARG A N 1
ATOM 1604 C CA . ARG A 1 206 ? -9.147 -18.897 4.104 1.00 62.59 206 ARG A CA 1
ATOM 1605 C C . ARG A 1 206 ? -8.485 -20.227 3.712 1.00 62.59 206 ARG A C 1
ATOM 1607 O O . ARG A 1 206 ? -7.265 -20.321 3.760 1.00 62.59 206 ARG A O 1
ATOM 1614 N N . THR A 1 207 ? -9.245 -21.283 3.409 1.00 56.84 207 THR A N 1
ATOM 1615 C CA . THR A 1 207 ? -8.661 -22.612 3.118 1.00 56.84 207 THR A CA 1
ATOM 1616 C C . THR A 1 207 ? -8.289 -22.841 1.656 1.00 56.84 207 THR A C 1
ATOM 1618 O O . THR A 1 207 ? -7.547 -23.780 1.377 1.00 56.84 207 THR A O 1
ATOM 1621 N N . GLY A 1 208 ? -8.818 -22.039 0.725 1.00 54.78 208 GLY A N 1
ATOM 1622 C CA . GLY A 1 208 ? -8.735 -22.323 -0.709 1.00 54.78 208 GLY A CA 1
ATOM 1623 C C . GLY A 1 208 ? -9.325 -23.692 -1.095 1.00 54.78 208 GLY A C 1
ATOM 1624 O O . GLY A 1 208 ? -9.936 -24.385 -0.280 1.00 54.78 208 GLY A O 1
ATOM 1625 N N . ASN A 1 209 ? -9.122 -24.089 -2.354 1.00 51.25 209 ASN A N 1
ATOM 1626 C CA . ASN A 1 209 ? -9.414 -25.444 -2.857 1.00 51.25 209 ASN A CA 1
ATOM 1627 C C . ASN A 1 209 ? -8.131 -26.261 -3.123 1.00 51.25 209 ASN A C 1
ATOM 1629 O O . ASN A 1 209 ? -8.192 -27.330 -3.728 1.00 51.25 209 ASN A O 1
ATOM 1633 N N . VAL A 1 210 ? -6.964 -25.752 -2.719 1.00 53.03 210 VAL A N 1
ATOM 1634 C CA . VAL A 1 210 ? -5.652 -26.313 -3.064 1.00 53.03 210 VAL A CA 1
ATOM 1635 C C . VAL A 1 210 ? -4.952 -26.769 -1.791 1.00 53.03 210 VAL A C 1
ATOM 1637 O O . VAL A 1 210 ? -4.802 -26.000 -0.845 1.00 53.03 210 VAL A O 1
ATOM 1640 N N . ALA A 1 211 ? -4.509 -28.026 -1.766 1.00 48.47 211 ALA A N 1
ATOM 1641 C CA . ALA A 1 211 ? -3.684 -28.531 -0.679 1.00 48.47 211 ALA A CA 1
ATOM 1642 C C . ALA A 1 211 ? -2.341 -27.786 -0.672 1.00 48.47 211 ALA A C 1
ATOM 1644 O O . ALA A 1 211 ? -1.586 -27.868 -1.641 1.00 48.47 211 ALA A O 1
ATOM 1645 N N . ILE A 1 212 ? -2.046 -27.076 0.419 1.00 54.47 212 ILE A N 1
ATOM 1646 C CA . ILE A 1 212 ? -0.750 -26.421 0.621 1.00 54.47 212 ILE A CA 1
ATOM 1647 C C . ILE A 1 212 ? 0.325 -27.521 0.620 1.00 54.47 212 ILE A C 1
ATOM 1649 O O . ILE A 1 212 ? 0.269 -28.405 1.481 1.00 54.47 212 ILE A O 1
ATOM 1653 N N . PRO A 1 213 ? 1.291 -27.520 -0.318 1.00 51.84 213 PRO A N 1
ATOM 1654 C CA . PRO A 1 213 ? 2.359 -28.506 -0.304 1.00 51.84 213 PRO A CA 1
ATOM 1655 C C . PRO A 1 213 ? 3.226 -28.290 0.940 1.00 51.84 213 PRO A C 1
ATOM 1657 O O . PRO A 1 213 ? 3.690 -27.180 1.195 1.00 51.84 213 PRO A O 1
ATOM 1660 N N . GLU A 1 214 ? 3.461 -29.349 1.719 1.00 48.75 214 GLU A N 1
ATOM 1661 C CA . GLU A 1 214 ? 4.355 -29.274 2.876 1.00 48.75 214 GLU A CA 1
ATOM 1662 C C . GLU A 1 214 ? 5.762 -28.854 2.431 1.00 48.75 214 GLU A C 1
ATOM 1664 O O . GLU A 1 214 ? 6.471 -29.625 1.774 1.00 48.75 214 GLU A O 1
ATOM 1669 N N . THR A 1 215 ? 6.208 -27.662 2.839 1.00 55.75 215 THR A N 1
ATOM 1670 C CA . THR A 1 215 ? 7.608 -27.262 2.675 1.00 55.75 215 THR A CA 1
ATOM 1671 C C . THR A 1 215 ? 8.488 -28.135 3.564 1.00 55.75 215 THR A C 1
ATOM 1673 O O . THR A 1 215 ? 8.752 -27.820 4.727 1.00 55.75 215 THR A O 1
ATOM 1676 N N . LYS A 1 216 ? 8.973 -29.244 3.003 1.00 52.66 216 LYS A N 1
ATOM 1677 C CA . LYS A 1 216 ? 9.958 -30.117 3.641 1.00 52.66 216 LYS A CA 1
ATOM 1678 C C . LYS A 1 216 ? 11.293 -29.389 3.727 1.00 52.66 216 LYS A C 1
ATOM 1680 O O . LYS A 1 216 ? 12.123 -29.480 2.825 1.00 52.66 216 LYS A O 1
ATOM 1685 N N . ILE A 1 217 ? 11.498 -28.683 4.837 1.00 56.69 217 ILE A N 1
ATOM 1686 C CA . ILE A 1 217 ? 12.796 -28.118 5.203 1.00 56.69 217 ILE A CA 1
ATOM 1687 C C . ILE A 1 217 ? 13.775 -29.287 5.332 1.00 56.69 217 ILE A C 1
ATOM 1689 O O . ILE A 1 217 ? 13.777 -30.004 6.337 1.00 56.69 217 ILE A O 1
ATOM 1693 N N . GLN A 1 218 ? 14.628 -29.480 4.325 1.00 52.00 218 GLN A N 1
ATOM 1694 C CA . GLN A 1 218 ? 15.828 -30.280 4.510 1.00 52.00 218 GLN A CA 1
ATOM 1695 C C . GLN A 1 218 ? 16.686 -29.544 5.536 1.00 52.00 218 GLN A C 1
ATOM 1697 O O . GLN A 1 218 ? 17.296 -28.520 5.233 1.00 52.00 218 GLN A O 1
ATOM 1702 N N . ARG A 1 219 ? 16.706 -30.050 6.774 1.00 44.97 219 ARG A N 1
ATOM 1703 C CA . ARG A 1 219 ? 17.686 -29.630 7.774 1.00 44.97 219 ARG A CA 1
ATOM 1704 C C . ARG A 1 219 ? 19.064 -30.026 7.256 1.00 44.97 219 ARG A C 1
ATOM 1706 O O . ARG A 1 219 ? 19.518 -31.141 7.506 1.00 44.97 219 ARG A O 1
ATOM 1713 N N . ALA A 1 220 ? 19.716 -29.111 6.545 1.00 51.28 220 ALA A N 1
ATOM 1714 C CA . ALA A 1 220 ? 21.150 -29.178 6.353 1.00 51.28 220 ALA A CA 1
ATOM 1715 C C . ALA A 1 220 ? 21.772 -29.298 7.746 1.00 51.28 220 ALA A C 1
ATOM 1717 O O . ALA A 1 220 ? 21.530 -28.461 8.619 1.00 51.28 220 ALA A O 1
ATOM 1718 N N . GLN A 1 221 ? 22.515 -30.377 7.979 1.00 46.59 221 GLN A N 1
ATOM 1719 C CA . GLN A 1 221 ? 23.308 -30.494 9.189 1.00 46.59 221 GLN A CA 1
ATOM 1720 C C . GLN A 1 221 ? 24.438 -29.478 9.066 1.00 46.59 221 GLN A C 1
ATOM 1722 O O . GLN A 1 221 ? 25.462 -29.761 8.446 1.00 46.59 221 GLN A O 1
ATOM 1727 N N . SER A 1 222 ? 24.241 -28.287 9.637 1.00 42.16 222 SER A N 1
ATOM 1728 C CA . SER A 1 222 ? 25.352 -27.389 9.931 1.00 42.16 222 SER A CA 1
ATOM 1729 C C . SER A 1 222 ? 26.405 -28.223 10.658 1.00 42.16 222 SER A C 1
ATOM 1731 O O . SER A 1 222 ? 26.050 -28.840 11.670 1.00 42.16 222 SER A O 1
ATOM 1733 N N . PRO A 1 223 ? 27.653 -28.313 10.161 1.00 46.00 223 PRO A N 1
ATOM 1734 C CA . PRO A 1 223 ? 28.675 -29.093 10.834 1.00 46.00 223 PRO A CA 1
ATOM 1735 C C . PRO A 1 223 ? 28.817 -28.521 12.238 1.00 46.00 223 PRO A C 1
ATOM 1737 O O . PRO A 1 223 ? 29.165 -27.350 12.407 1.00 46.00 223 PRO A O 1
ATOM 1740 N N . ALA A 1 224 ? 28.462 -29.326 13.240 1.00 42.28 224 ALA A N 1
ATOM 1741 C CA . ALA A 1 224 ? 28.568 -28.911 14.622 1.00 42.28 224 ALA A CA 1
ATOM 1742 C C . ALA A 1 224 ? 30.031 -28.544 14.865 1.00 42.28 224 ALA A C 1
ATOM 1744 O O . ALA A 1 224 ? 30.917 -29.386 14.702 1.00 42.28 224 ALA A O 1
ATOM 1745 N N . ILE A 1 225 ? 30.285 -27.287 15.232 1.00 46.00 225 ILE A N 1
ATOM 1746 C CA . ILE A 1 225 ? 31.585 -26.900 15.765 1.00 46.00 225 ILE A CA 1
ATOM 1747 C C . ILE A 1 225 ? 31.696 -27.658 17.082 1.00 46.00 225 ILE A C 1
ATOM 1749 O O . ILE A 1 225 ? 31.092 -27.272 18.082 1.00 46.00 225 ILE A O 1
ATOM 1753 N N . ILE A 1 226 ? 32.399 -28.790 17.041 1.00 45.75 226 ILE A N 1
ATOM 1754 C CA . ILE A 1 226 ? 32.696 -29.598 18.216 1.00 45.75 226 ILE A CA 1
ATOM 1755 C C . ILE A 1 226 ? 33.476 -28.679 19.150 1.00 45.75 226 ILE A C 1
ATOM 1757 O O . ILE A 1 226 ? 34.611 -28.300 18.851 1.00 45.75 226 ILE A O 1
ATOM 1761 N N . ALA A 1 227 ? 32.841 -28.273 20.250 1.00 46.44 227 ALA A N 1
ATOM 1762 C CA . ALA A 1 227 ? 33.535 -27.567 21.310 1.00 46.44 227 ALA A CA 1
ATOM 1763 C C . ALA A 1 227 ? 34.699 -28.466 21.762 1.00 46.44 227 ALA A C 1
ATOM 1765 O O . ALA A 1 227 ? 34.458 -29.645 22.036 1.00 46.44 227 ALA A O 1
A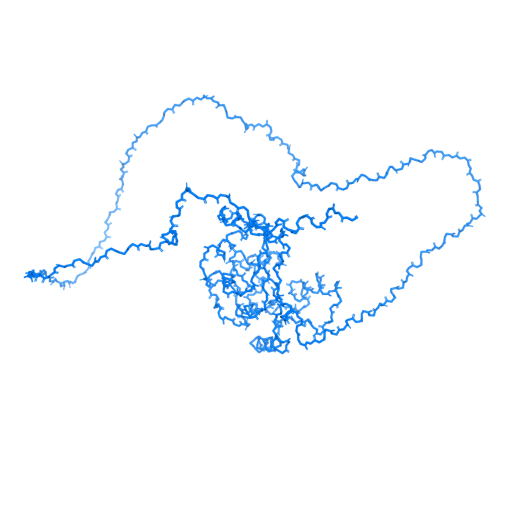TOM 1766 N N . PRO A 1 228 ? 35.949 -27.972 21.782 1.00 45.66 228 PRO A N 1
ATOM 1767 C CA . PRO A 1 228 ? 37.087 -28.814 22.114 1.00 45.66 228 PRO A CA 1
ATOM 1768 C C . PRO A 1 228 ? 36.927 -29.333 23.542 1.00 45.66 228 PRO A C 1
ATOM 1770 O O . PRO A 1 228 ? 36.750 -28.543 24.473 1.00 45.66 228 PRO A O 1
ATOM 1773 N N . GLU A 1 229 ? 36.978 -30.655 23.719 1.00 46.41 229 GLU A N 1
ATOM 1774 C CA . GLU A 1 229 ? 36.911 -31.232 25.058 1.00 46.41 229 GLU A CA 1
ATOM 1775 C C . GLU A 1 229 ? 38.111 -30.766 25.899 1.00 46.41 229 GLU A C 1
ATOM 1777 O O . GLU A 1 229 ? 39.238 -30.696 25.392 1.00 46.41 229 GLU A O 1
ATOM 1782 N N . PRO A 1 230 ? 37.904 -30.436 27.187 1.00 41.41 230 PRO A N 1
ATOM 1783 C CA . PRO A 1 230 ? 38.978 -29.979 28.050 1.00 41.41 230 PRO A CA 1
ATOM 1784 C C . PRO A 1 230 ? 39.915 -31.146 28.378 1.00 41.41 230 PRO A C 1
ATOM 1786 O O . PRO A 1 230 ? 39.658 -31.940 29.282 1.00 41.41 230 PRO A O 1
ATOM 1789 N N . ILE A 1 231 ? 41.036 -31.227 27.659 1.00 42.50 231 ILE A N 1
ATOM 1790 C CA . ILE A 1 231 ? 42.116 -32.171 27.955 1.00 42.50 231 ILE A CA 1
ATOM 1791 C C . ILE A 1 231 ? 42.678 -31.830 29.341 1.00 42.50 231 ILE A C 1
ATOM 1793 O O . ILE A 1 231 ? 43.433 -30.870 29.504 1.00 42.50 231 ILE A O 1
ATOM 1797 N N . THR A 1 232 ? 42.319 -32.620 30.353 1.00 43.78 232 THR A N 1
ATOM 1798 C CA . THR A 1 232 ? 42.819 -32.469 31.724 1.00 43.78 232 THR A CA 1
ATOM 1799 C C . THR A 1 232 ? 44.298 -32.838 31.805 1.00 43.78 232 THR A C 1
ATOM 1801 O O . THR A 1 232 ? 44.658 -33.987 32.074 1.00 43.78 232 THR A O 1
ATOM 1804 N N . SER A 1 233 ? 45.174 -31.855 31.605 1.00 41.25 233 SER A N 1
ATOM 1805 C CA . SER A 1 233 ? 46.604 -31.977 31.877 1.00 41.25 233 SER A CA 1
ATOM 1806 C C . SER A 1 233 ? 46.864 -32.010 33.388 1.00 41.25 233 SER A C 1
ATOM 1808 O O . SER A 1 233 ? 47.078 -30.998 34.054 1.00 41.25 233 SER A O 1
ATOM 1810 N N . HIS A 1 234 ? 46.888 -33.220 33.947 1.00 50.12 234 HIS A N 1
ATOM 1811 C CA . HIS A 1 234 ? 47.498 -33.477 35.250 1.00 50.12 234 HIS A CA 1
ATOM 1812 C C . HIS A 1 234 ? 48.998 -33.139 35.189 1.00 50.12 234 HIS A C 1
ATOM 1814 O O . HIS A 1 234 ? 49.783 -34.003 34.817 1.00 50.12 234 HIS A O 1
ATOM 1820 N N . LEU A 1 235 ? 49.394 -31.909 35.549 1.00 45.28 235 LEU A N 1
ATOM 1821 C CA . LEU A 1 235 ? 50.711 -31.555 36.118 1.00 45.28 235 LEU A CA 1
ATOM 1822 C C . LEU A 1 235 ? 50.817 -30.043 36.405 1.00 45.28 235 LEU A C 1
ATOM 1824 O O . LEU A 1 235 ? 51.292 -29.281 35.571 1.00 45.28 235 LEU A O 1
ATOM 1828 N N . LEU A 1 236 ? 50.395 -29.628 37.605 1.00 39.69 236 LEU A N 1
ATOM 1829 C CA . LEU A 1 236 ? 51.099 -28.695 38.511 1.00 39.69 236 LEU A CA 1
ATOM 1830 C C . LEU A 1 236 ? 50.161 -28.303 39.660 1.00 39.69 236 LEU A C 1
ATOM 1832 O O . LEU A 1 236 ? 49.166 -27.607 39.478 1.00 39.69 236 LEU A O 1
ATOM 1836 N N . ARG A 1 237 ? 50.483 -28.764 40.872 1.00 41.25 237 ARG A N 1
ATOM 1837 C CA . ARG A 1 237 ? 49.746 -28.423 42.091 1.00 41.25 237 ARG A CA 1
ATOM 1838 C C . ARG A 1 237 ? 50.357 -27.165 42.703 1.00 41.25 237 ARG A C 1
ATOM 1840 O O . ARG A 1 237 ? 51.449 -27.238 43.255 1.00 41.25 237 ARG A O 1
ATOM 1847 N N . ALA A 1 238 ? 49.633 -26.052 42.658 1.00 37.12 238 ALA A N 1
ATOM 1848 C CA . ALA A 1 238 ? 49.943 -24.855 43.432 1.00 37.12 238 ALA A CA 1
ATOM 1849 C C . ALA A 1 238 ? 48.683 -24.363 44.157 1.00 37.12 238 ALA A C 1
ATOM 1851 O O . ALA A 1 238 ? 47.606 -24.272 43.575 1.00 37.12 238 ALA A O 1
ATOM 1852 N N . THR A 1 239 ? 48.834 -24.057 45.440 1.00 38.72 239 THR A N 1
ATOM 1853 C CA . THR A 1 239 ? 47.819 -23.472 46.327 1.00 38.72 239 THR A CA 1
ATOM 1854 C C . THR A 1 239 ? 48.495 -22.396 47.172 1.00 38.72 239 THR A C 1
ATOM 1856 O O . THR A 1 239 ? 49.662 -22.587 47.516 1.00 38.72 239 THR A O 1
ATOM 1859 N N . PRO A 1 240 ? 47.760 -21.414 47.709 1.00 48.31 240 PRO A N 1
ATOM 1860 C CA . PRO A 1 240 ? 46.674 -20.655 47.089 1.00 48.31 240 PRO A CA 1
ATOM 1861 C C . PRO A 1 240 ? 46.982 -19.142 47.154 1.00 48.31 240 PRO A C 1
ATOM 1863 O O . PRO A 1 240 ? 47.627 -18.684 48.095 1.00 48.31 240 PRO A O 1
ATOM 1866 N N . ALA A 1 241 ? 46.512 -18.339 46.196 1.00 37.88 241 ALA A N 1
ATOM 1867 C CA . ALA A 1 241 ? 46.746 -16.893 46.231 1.00 37.88 241 ALA A CA 1
ATOM 1868 C C . ALA A 1 241 ? 45.572 -16.088 45.663 1.00 37.88 241 ALA A C 1
ATOM 1870 O O . ALA A 1 241 ? 45.268 -16.203 44.480 1.00 37.88 241 ALA A O 1
ATOM 1871 N N . GLY A 1 242 ? 45.008 -15.218 46.505 1.00 37.22 242 GLY A N 1
ATOM 1872 C CA . GLY A 1 242 ? 44.229 -14.050 46.094 1.00 37.22 242 GLY A CA 1
ATOM 1873 C C . GLY A 1 242 ? 42.751 -14.294 45.790 1.00 37.22 242 GLY A C 1
ATOM 1874 O O . GLY A 1 242 ? 42.392 -15.097 44.935 1.00 37.22 242 GLY A O 1
ATOM 1875 N N . ASP A 1 243 ? 41.906 -13.525 46.471 1.00 47.84 243 ASP A N 1
ATOM 1876 C CA . ASP A 1 243 ? 40.479 -13.383 46.197 1.00 47.84 243 ASP A CA 1
ATOM 1877 C C . ASP A 1 243 ? 40.190 -13.104 44.712 1.00 47.84 243 ASP A C 1
ATOM 1879 O O . ASP A 1 243 ? 40.624 -12.095 44.152 1.00 47.84 243 ASP A O 1
ATOM 1883 N N . TYR A 1 244 ? 39.369 -13.954 44.092 1.00 40.44 244 TYR A N 1
ATOM 1884 C CA . TYR A 1 244 ? 38.690 -13.619 42.844 1.00 40.44 244 TYR A CA 1
ATOM 1885 C C . TYR A 1 244 ? 37.266 -13.175 43.164 1.00 40.44 244 TYR A C 1
ATOM 1887 O O . TYR A 1 244 ? 36.448 -13.969 43.632 1.00 40.44 244 TYR A O 1
ATOM 1895 N N . SER A 1 245 ? 36.962 -11.902 42.904 1.00 43.81 245 SER A N 1
ATOM 1896 C CA . SER A 1 245 ? 35.633 -11.337 43.138 1.00 43.81 245 SER A CA 1
ATOM 1897 C C . SER A 1 245 ? 34.549 -12.125 42.404 1.00 43.81 245 SER A C 1
ATOM 1899 O O . SER A 1 245 ? 34.534 -12.184 41.172 1.00 43.81 245 SER A O 1
ATOM 1901 N N . MET A 1 246 ? 33.591 -12.651 43.168 1.00 42.09 246 MET A N 1
ATOM 1902 C CA . MET A 1 246 ? 32.320 -13.149 42.648 1.00 42.09 246 MET A CA 1
ATOM 1903 C C . MET A 1 246 ? 31.652 -12.032 41.836 1.00 42.09 246 MET A C 1
ATOM 1905 O O . MET A 1 246 ? 31.210 -11.032 42.402 1.00 42.09 246 MET A O 1
ATOM 1909 N N . ARG A 1 247 ? 31.574 -12.181 40.508 1.00 41.44 247 ARG A N 1
ATOM 1910 C CA . ARG A 1 247 ? 30.739 -11.293 39.692 1.00 41.44 247 ARG A CA 1
ATOM 1911 C C . ARG A 1 247 ? 29.277 -11.616 39.977 1.00 41.44 247 ARG A C 1
ATOM 1913 O O . ARG A 1 247 ? 28.812 -12.709 39.667 1.00 41.44 247 ARG A O 1
ATOM 1920 N N . THR A 1 248 ? 28.572 -10.652 40.556 1.00 50.09 248 THR A N 1
ATOM 1921 C CA . THR A 1 248 ? 27.112 -10.650 40.689 1.00 50.09 248 THR A CA 1
ATOM 1922 C C . THR A 1 248 ? 26.469 -10.873 39.312 1.00 50.09 248 THR A C 1
ATOM 1924 O O . THR A 1 248 ? 26.984 -10.325 38.331 1.00 50.09 248 THR A O 1
ATOM 1927 N N . PRO A 1 249 ? 25.365 -11.638 39.191 1.00 46.75 249 PRO A N 1
ATOM 1928 C CA . PRO A 1 249 ? 24.602 -11.679 37.946 1.00 46.75 249 PRO A CA 1
ATOM 1929 C C . PRO A 1 249 ? 24.167 -10.264 37.537 1.00 46.75 249 PRO A C 1
ATOM 1931 O O . PRO A 1 249 ? 23.804 -9.450 38.389 1.00 46.75 249 PRO A O 1
ATOM 1934 N N . SER A 1 250 ? 24.240 -9.973 36.237 1.00 42.38 250 SER A N 1
ATOM 1935 C CA . SER A 1 250 ? 23.867 -8.671 35.674 1.00 42.38 250 SER A CA 1
ATOM 1936 C C . SER A 1 250 ? 22.412 -8.308 36.011 1.00 42.38 250 SER A C 1
ATOM 1938 O O . SER A 1 250 ? 21.558 -9.193 35.953 1.00 42.38 250 SER A O 1
ATOM 1940 N N . PRO A 1 251 ? 22.106 -7.035 36.324 1.00 49.06 251 PRO A N 1
ATOM 1941 C CA . PRO A 1 251 ? 20.734 -6.595 36.560 1.00 49.06 251 PRO A CA 1
ATOM 1942 C C . PRO A 1 251 ? 19.913 -6.559 35.262 1.00 49.06 251 PRO A C 1
ATOM 1944 O O . PRO A 1 251 ? 20.468 -6.420 34.169 1.00 49.06 251 PRO A O 1
ATOM 1947 N N . ASP A 1 252 ? 18.590 -6.655 35.406 1.00 47.34 252 ASP A N 1
ATOM 1948 C CA . ASP A 1 252 ? 17.629 -6.679 34.300 1.00 47.34 252 ASP A CA 1
ATOM 1949 C C . ASP A 1 252 ? 17.706 -5.454 33.370 1.00 47.34 252 ASP A C 1
ATOM 1951 O O . ASP A 1 252 ? 17.989 -4.323 33.778 1.00 47.34 252 ASP A O 1
ATOM 1955 N N . LEU A 1 253 ? 17.399 -5.691 32.092 1.00 40.12 253 LEU A N 1
ATOM 1956 C CA . LEU A 1 253 ? 17.399 -4.682 31.033 1.00 40.12 253 LEU A CA 1
ATOM 1957 C C . LEU A 1 253 ? 16.191 -3.740 31.148 1.00 40.12 253 LEU A C 1
ATOM 1959 O O . LEU A 1 253 ? 15.100 -4.041 30.664 1.00 40.12 253 LEU A O 1
ATOM 1963 N N . PHE A 1 254 ? 16.407 -2.550 31.708 1.00 41.00 254 PHE A N 1
ATOM 1964 C CA . PHE A 1 254 ? 15.470 -1.433 31.572 1.00 41.00 254 PHE A CA 1
ATOM 1965 C C . PHE A 1 254 ? 15.657 -0.727 30.211 1.00 41.00 254 PHE A C 1
ATOM 1967 O O . PHE A 1 254 ? 16.795 -0.443 29.829 1.00 41.00 254 PHE A O 1
ATOM 1974 N N . PRO A 1 255 ? 14.576 -0.399 29.475 1.00 40.47 255 PRO A N 1
ATOM 1975 C CA . PRO A 1 255 ? 14.677 0.330 28.213 1.00 40.47 255 PRO A CA 1
ATOM 1976 C C . PRO A 1 255 ? 15.072 1.797 28.448 1.00 40.47 255 PRO A C 1
ATOM 1978 O O . PRO A 1 255 ? 14.308 2.587 29.008 1.00 40.47 255 PRO A O 1
ATOM 1981 N N . ASP A 1 256 ? 16.274 2.162 28.000 1.00 46.16 256 ASP A N 1
ATOM 1982 C CA . ASP A 1 256 ? 16.827 3.516 28.109 1.00 46.16 256 ASP A CA 1
ATOM 1983 C C . ASP A 1 256 ? 16.087 4.509 27.189 1.00 46.16 256 ASP A C 1
ATOM 1985 O O . ASP A 1 256 ? 15.868 4.252 26.002 1.00 46.16 256 ASP A O 1
ATOM 1989 N N . ARG A 1 257 ? 15.695 5.665 27.736 1.00 44.12 257 ARG A N 1
ATOM 1990 C CA . ARG A 1 257 ? 14.982 6.721 27.003 1.00 44.12 257 ARG A CA 1
ATOM 1991 C C . ARG A 1 257 ? 15.990 7.710 26.430 1.00 44.12 257 ARG A C 1
ATOM 1993 O O . ARG A 1 257 ? 16.653 8.393 27.198 1.00 44.12 257 ARG A O 1
ATOM 2000 N N . MET A 1 258 ? 16.010 7.889 25.106 1.00 43.31 258 MET A N 1
ATOM 2001 C CA . MET A 1 258 ? 16.959 8.760 24.377 1.00 43.31 258 MET A CA 1
ATOM 2002 C C . MET A 1 258 ? 17.152 10.187 24.942 1.00 43.31 258 MET A C 1
ATOM 2004 O O . MET A 1 258 ? 18.210 10.776 24.739 1.00 43.31 258 MET A O 1
ATOM 2008 N N . ALA A 1 259 ? 16.180 10.736 25.678 1.00 46.16 259 ALA A N 1
ATOM 2009 C CA . ALA A 1 259 ? 16.296 12.029 26.360 1.00 46.16 259 ALA A CA 1
ATOM 2010 C C . ALA A 1 259 ? 17.363 12.073 27.483 1.00 46.16 259 ALA A C 1
ATOM 2012 O O . ALA A 1 259 ? 17.745 13.158 27.907 1.00 46.16 259 ALA A O 1
ATOM 2013 N N . SER A 1 260 ? 17.866 10.926 27.958 1.00 52.84 260 SER A N 1
ATOM 2014 C CA . SER A 1 260 ? 18.924 10.828 28.980 1.00 52.84 260 SER A CA 1
ATOM 2015 C C . SER A 1 260 ? 20.337 11.137 28.454 1.00 52.84 260 SER A C 1
ATOM 2017 O O . SER A 1 260 ? 21.272 11.256 29.244 1.00 52.84 260 SER A O 1
ATOM 2019 N N . ARG A 1 261 ? 20.515 11.241 27.127 1.00 54.69 261 ARG A N 1
ATOM 2020 C CA . ARG A 1 261 ? 21.831 11.193 26.458 1.00 54.69 261 ARG A CA 1
ATOM 2021 C C . ARG A 1 261 ? 22.377 12.546 25.986 1.00 54.69 261 ARG A C 1
ATOM 2023 O O . ARG A 1 261 ? 23.385 12.573 25.284 1.00 54.69 261 ARG A O 1
ATOM 2030 N N . ILE A 1 262 ? 21.742 13.658 26.361 1.00 41.44 262 ILE A N 1
ATOM 2031 C CA . ILE A 1 262 ? 22.209 15.016 26.039 1.00 41.44 262 ILE A CA 1
ATOM 2032 C C . ILE A 1 262 ? 22.912 15.613 27.271 1.00 41.44 262 ILE A C 1
ATOM 2034 O O . ILE A 1 262 ? 22.265 15.786 28.305 1.00 41.44 262 ILE A O 1
ATOM 2038 N N . PRO A 1 263 ? 24.210 15.966 27.196 1.00 38.66 263 PRO A N 1
ATOM 2039 C CA . PRO A 1 263 ? 24.854 16.788 28.212 1.00 38.66 263 PRO A CA 1
ATOM 2040 C C . PRO A 1 263 ? 24.403 18.245 28.033 1.00 38.66 263 PRO A C 1
ATOM 2042 O O . PRO A 1 263 ? 24.761 18.885 27.049 1.00 38.66 263 PRO A O 1
ATOM 2045 N N . GLU A 1 264 ? 23.633 18.765 28.988 1.00 44.12 264 GLU A N 1
ATOM 2046 C CA . GLU A 1 264 ? 23.127 20.148 29.018 1.00 44.12 264 GLU A CA 1
ATOM 2047 C C . GLU A 1 264 ? 24.000 21.052 29.914 1.00 44.12 264 GLU A C 1
ATOM 2049 O O . GLU A 1 264 ? 23.839 21.049 31.140 1.00 44.12 264 GLU A O 1
ATOM 2054 N N . PRO A 1 265 ? 24.913 21.872 29.359 1.00 39.38 265 PRO A N 1
ATOM 2055 C CA . PRO A 1 265 ? 25.496 22.990 30.082 1.00 39.38 265 PRO A CA 1
ATOM 2056 C C . PRO A 1 265 ? 24.627 24.253 29.917 1.00 39.38 265 PRO A C 1
ATOM 2058 O O . PRO A 1 265 ? 24.664 24.913 28.881 1.00 39.38 265 PRO A O 1
ATOM 2061 N N . ASN A 1 266 ? 23.975 24.666 31.014 1.00 48.03 266 ASN A N 1
ATOM 2062 C CA . ASN A 1 266 ? 23.355 25.990 31.243 1.00 48.03 266 ASN A CA 1
ATOM 2063 C C . ASN A 1 266 ? 21.869 26.227 30.877 1.00 48.03 266 ASN A C 1
ATOM 2065 O O . ASN A 1 266 ? 21.500 27.375 30.627 1.00 48.03 266 ASN A O 1
ATOM 2069 N N . LEU A 1 267 ? 20.971 25.237 30.991 1.00 42.44 267 LEU A N 1
ATOM 2070 C CA . LEU A 1 267 ? 19.515 25.491 30.886 1.00 42.44 267 LEU A CA 1
ATOM 2071 C C . LEU A 1 267 ? 18.808 25.937 32.191 1.00 42.44 267 LEU A C 1
ATOM 2073 O O . LEU A 1 267 ? 17.595 26.131 32.209 1.00 42.44 267 LEU A O 1
ATOM 2077 N N . ASN A 1 268 ? 19.538 26.184 33.286 1.00 38.91 268 ASN A N 1
ATOM 2078 C CA . ASN A 1 268 ? 18.968 26.645 34.567 1.00 38.91 268 ASN A CA 1
ATOM 2079 C C . ASN A 1 268 ? 18.842 28.180 34.683 1.00 38.91 268 ASN A C 1
ATOM 2081 O O . ASN A 1 268 ? 19.126 28.770 35.730 1.00 38.91 268 ASN A O 1
ATOM 2085 N N . ARG A 1 269 ? 18.391 28.865 33.622 1.00 44.28 269 ARG A N 1
ATOM 2086 C CA . ARG A 1 269 ? 17.985 30.278 33.727 1.00 44.28 269 ARG A CA 1
ATOM 2087 C C . ARG A 1 269 ? 16.865 30.644 32.747 1.00 44.28 269 ARG A C 1
ATOM 2089 O O . ARG A 1 269 ? 17.082 30.649 31.543 1.00 44.28 269 ARG A O 1
ATOM 2096 N N . ARG A 1 270 ? 15.735 31.104 33.311 1.00 42.84 270 ARG A N 1
ATOM 2097 C CA . ARG A 1 270 ? 14.525 31.670 32.660 1.00 42.84 270 ARG A CA 1
ATOM 2098 C C . ARG A 1 270 ? 13.433 30.692 32.187 1.00 42.84 270 ARG A C 1
ATOM 2100 O O . ARG A 1 270 ? 13.045 30.728 31.027 1.00 42.84 270 ARG A O 1
ATOM 2107 N N . LEU A 1 271 ? 12.808 29.975 33.125 1.00 35.69 271 LEU A N 1
ATOM 2108 C CA . LEU A 1 271 ? 11.387 29.585 33.017 1.00 35.69 271 LEU A CA 1
ATOM 2109 C C . LEU A 1 271 ? 10.637 29.822 34.343 1.00 35.69 271 LEU A C 1
ATOM 2111 O O . LEU A 1 271 ? 10.062 28.920 34.941 1.00 35.69 271 LEU A O 1
ATOM 2115 N N . THR A 1 272 ? 10.634 31.078 34.791 1.00 36.28 272 THR A N 1
ATOM 2116 C CA . THR A 1 272 ? 9.692 31.596 35.795 1.00 36.28 272 THR A CA 1
ATOM 2117 C C . THR A 1 272 ? 9.163 32.940 35.290 1.00 36.28 272 THR A C 1
ATOM 2119 O O . THR A 1 272 ? 9.933 33.907 35.268 1.00 36.28 272 THR A O 1
ATOM 2122 N N . PRO A 1 273 ? 7.903 33.038 34.833 1.00 35.28 273 PRO A N 1
ATOM 2123 C CA . PRO A 1 273 ? 7.306 34.327 34.522 1.00 35.28 273 PRO A CA 1
ATOM 2124 C C . PRO A 1 273 ? 6.997 35.050 35.837 1.00 35.28 273 PRO A C 1
ATOM 2126 O O . PRO A 1 273 ? 6.139 34.614 36.604 1.00 35.28 273 PRO A O 1
ATOM 2129 N N . ASN A 1 274 ? 7.703 36.149 36.105 1.00 32.91 274 ASN A N 1
ATOM 2130 C CA . ASN A 1 274 ? 7.312 37.054 37.180 1.00 32.91 274 ASN A CA 1
ATOM 2131 C C . ASN A 1 274 ? 5.959 37.685 36.830 1.00 32.91 274 ASN A C 1
ATOM 2133 O O . ASN A 1 274 ? 5.770 38.180 35.717 1.00 32.91 274 ASN A O 1
ATOM 2137 N N . LEU A 1 275 ? 5.047 37.700 37.800 1.00 33.28 275 LEU A N 1
ATOM 2138 C CA . LEU A 1 275 ? 3.945 38.655 37.808 1.00 33.28 275 LEU A CA 1
ATOM 2139 C C . LEU A 1 275 ? 4.502 40.076 37.994 1.00 33.28 275 LEU A C 1
ATOM 2141 O O . LEU A 1 275 ? 5.573 40.246 38.570 1.00 33.28 275 LEU A O 1
ATOM 2145 N N . GLU A 1 276 ? 3.725 41.059 37.533 1.00 33.34 276 GLU A N 1
ATOM 2146 C CA . GLU A 1 276 ? 3.969 42.505 37.662 1.00 33.34 276 GLU A CA 1
ATOM 2147 C C . GLU A 1 276 ? 5.154 43.055 36.838 1.00 33.34 276 GLU A C 1
ATOM 2149 O O . GLU A 1 276 ? 6.314 42.942 37.211 1.00 33.34 276 GLU A O 1
ATOM 2154 N N . VAL A 1 277 ? 4.845 43.711 35.712 1.00 35.22 277 VAL A N 1
ATOM 2155 C CA . VAL A 1 277 ? 4.873 45.186 35.578 1.00 35.22 277 VAL A CA 1
ATOM 2156 C C . VAL A 1 277 ? 3.939 45.578 34.417 1.00 35.22 277 VAL A C 1
ATOM 2158 O O . VAL A 1 277 ? 3.927 44.946 33.364 1.00 35.22 277 VAL A O 1
ATOM 2161 N N . GLN A 1 278 ? 3.121 46.607 34.637 1.00 30.84 278 GLN A N 1
ATOM 2162 C CA . GLN A 1 278 ? 2.186 47.195 33.666 1.00 30.84 278 GLN A CA 1
ATOM 2163 C C . GLN A 1 278 ? 2.920 48.112 32.671 1.00 30.84 278 GLN A C 1
ATOM 2165 O O . GLN A 1 278 ? 3.940 48.690 33.037 1.00 30.84 278 GLN A O 1
ATOM 2170 N N . THR A 1 279 ? 2.369 48.356 31.474 1.00 29.05 279 THR A N 1
ATOM 2171 C CA . THR A 1 279 ? 1.823 49.682 31.061 1.00 29.05 279 THR A CA 1
ATOM 2172 C C . THR A 1 279 ? 1.369 49.715 29.589 1.00 29.05 279 THR A C 1
ATOM 2174 O O . THR A 1 279 ? 1.765 48.886 28.773 1.00 29.05 279 THR A O 1
ATOM 2177 N N . ASP A 1 280 ? 0.474 50.660 29.292 1.00 30.64 280 ASP A N 1
ATOM 2178 C CA . ASP A 1 280 ? -0.268 50.864 28.041 1.00 30.64 280 ASP A CA 1
ATOM 2179 C C . ASP A 1 280 ? 0.558 51.209 26.786 1.00 30.64 280 ASP A C 1
ATOM 2181 O O . ASP A 1 280 ? 1.528 51.961 26.859 1.00 30.64 280 ASP A O 1
ATOM 2185 N N . VAL A 1 281 ? 0.039 50.834 25.602 1.00 29.98 281 VAL A N 1
ATOM 2186 C CA . VAL A 1 281 ? 0.215 51.585 24.334 1.00 29.98 281 VAL A CA 1
ATOM 2187 C C . VAL A 1 281 ? -1.117 51.568 23.537 1.00 29.98 281 VAL A C 1
ATOM 2189 O O . VAL A 1 281 ? -1.763 50.518 23.488 1.00 29.98 281 VAL A O 1
ATOM 2192 N N . PRO A 1 282 ? -1.587 52.692 22.939 1.00 33.84 282 PRO A N 1
ATOM 2193 C CA . PRO A 1 282 ? -2.984 52.853 22.501 1.00 33.84 282 PRO A CA 1
ATOM 2194 C C . PRO A 1 282 ? -3.252 52.695 20.983 1.00 33.84 282 PRO A C 1
ATOM 2196 O O . PRO A 1 282 ? -2.354 52.527 20.163 1.00 33.84 282 PRO A O 1
ATOM 2199 N N . LYS A 1 283 ? -4.538 52.806 20.607 1.00 37.53 283 LYS A N 1
ATOM 2200 C CA . LYS A 1 283 ? -5.065 52.807 19.223 1.00 37.53 283 LYS A CA 1
ATOM 2201 C C . LYS A 1 283 ? -4.705 54.082 18.436 1.00 37.53 283 LYS A C 1
ATOM 2203 O O . LYS A 1 283 ? -5.040 55.162 18.915 1.00 37.53 283 LYS A O 1
ATOM 2208 N N . THR A 1 284 ? -4.288 53.964 17.165 1.00 28.59 284 THR A N 1
ATOM 2209 C CA . THR A 1 284 ? -4.547 55.008 16.137 1.00 28.59 284 THR A CA 1
ATOM 2210 C C . THR A 1 284 ? -4.470 54.514 14.677 1.00 28.59 284 THR A C 1
ATOM 2212 O O . THR A 1 284 ? -3.651 53.660 14.372 1.00 28.59 284 THR A O 1
ATOM 2215 N N . LYS A 1 285 ? -5.356 55.088 13.834 1.00 29.69 285 LYS A N 1
ATOM 2216 C CA . LYS A 1 285 ? -5.332 55.409 12.372 1.00 29.69 285 LYS A CA 1
ATOM 2217 C C . LYS A 1 285 ? -4.212 54.825 11.470 1.00 29.69 285 LYS A C 1
ATOM 2219 O O . LYS A 1 285 ? -3.062 54.812 11.874 1.00 29.69 285 LYS A O 1
ATOM 2224 N N . VAL A 1 286 ? -4.444 54.327 10.242 1.00 31.81 286 VAL A N 1
ATOM 2225 C CA . VAL A 1 286 ? -5.171 54.855 9.045 1.00 31.81 286 VAL A CA 1
ATOM 2226 C C . VAL A 1 286 ? -4.536 56.103 8.406 1.00 31.81 286 VAL A C 1
ATOM 2228 O O . VAL A 1 286 ? -4.817 57.201 8.865 1.00 31.81 286 VAL A O 1
ATOM 2231 N N . GLU A 1 287 ? -3.763 55.909 7.325 1.00 28.92 287 GLU A N 1
ATOM 2232 C CA . GLU A 1 287 ? -3.619 56.739 6.094 1.00 28.92 287 GLU A CA 1
ATOM 2233 C C . GLU A 1 287 ? -2.502 56.101 5.215 1.00 28.92 287 GLU A C 1
ATOM 2235 O O . GLU A 1 287 ? -1.508 55.619 5.747 1.00 28.92 287 GLU A O 1
ATOM 2240 N N . MET A 1 288 ? -2.759 55.731 3.950 1.00 32.25 288 MET A N 1
ATOM 2241 C CA . MET A 1 288 ? -2.697 56.543 2.710 1.00 32.25 288 MET A CA 1
ATOM 2242 C C . MET A 1 288 ? -1.277 56.981 2.303 1.00 32.25 288 MET A C 1
ATOM 2244 O O . MET A 1 288 ? -0.712 57.871 2.928 1.00 32.25 288 MET A O 1
ATOM 2248 N N . ILE A 1 289 ? -0.756 56.430 1.193 1.00 31.61 289 ILE A N 1
ATOM 2249 C CA . ILE A 1 289 ? 0.260 57.077 0.337 1.00 31.61 289 ILE A CA 1
ATOM 2250 C C . ILE A 1 289 ? -0.082 56.791 -1.137 1.00 31.61 289 ILE A C 1
ATOM 2252 O O . ILE A 1 289 ? -0.259 55.637 -1.526 1.00 31.61 289 ILE A O 1
ATOM 2256 N N . ASP A 1 290 ? -0.171 57.857 -1.934 1.00 27.08 290 ASP A N 1
ATOM 2257 C CA . ASP A 1 290 ? -0.486 57.861 -3.367 1.00 27.08 290 ASP A CA 1
ATOM 2258 C C . ASP A 1 290 ? 0.723 57.594 -4.282 1.00 27.08 290 ASP A C 1
ATOM 2260 O O . ASP A 1 290 ? 1.859 57.928 -3.943 1.00 27.08 290 ASP A O 1
ATOM 2264 N N . SER A 1 291 ? 0.460 57.092 -5.496 1.00 30.53 291 SER A N 1
ATOM 2265 C CA . SER A 1 291 ? 0.930 57.631 -6.802 1.00 30.53 291 SER A CA 1
ATOM 2266 C C . SER A 1 291 ? 0.707 56.583 -7.919 1.00 30.53 291 SER A C 1
ATOM 2268 O O . SER A 1 291 ? 1.055 55.426 -7.722 1.00 30.53 291 SER A O 1
ATOM 2270 N N . ALA A 1 292 ? 0.140 56.783 -9.119 1.00 29.03 292 ALA A N 1
ATOM 2271 C CA . ALA A 1 292 ? -0.468 57.878 -9.899 1.00 29.03 292 ALA A CA 1
ATOM 2272 C C . ALA A 1 292 ? 0.218 58.046 -11.277 1.00 29.03 292 ALA A C 1
ATOM 2274 O O . ALA A 1 292 ? 1.320 58.578 -11.328 1.00 29.03 292 ALA A O 1
ATOM 2275 N N . VAL A 1 293 ? -0.523 57.727 -12.362 1.00 30.50 293 VAL A N 1
ATOM 2276 C CA . VAL A 1 293 ? -0.386 58.272 -13.748 1.00 30.50 293 VAL A CA 1
ATOM 2277 C C . VAL A 1 293 ? 0.907 57.840 -14.502 1.00 30.50 293 VAL A C 1
ATOM 2279 O O . VAL A 1 293 ? 1.972 57.768 -13.916 1.00 30.50 293 VAL A O 1
ATOM 2282 N N . ALA A 1 294 ? 0.958 57.477 -15.794 1.00 29.66 294 ALA A N 1
ATOM 2283 C CA . ALA A 1 294 ? 0.131 57.686 -17.000 1.00 29.66 294 ALA A CA 1
ATOM 2284 C C . ALA A 1 294 ? 0.259 56.445 -17.950 1.00 29.66 294 ALA A C 1
ATOM 2286 O O . ALA A 1 294 ? 1.021 55.540 -17.627 1.00 29.66 294 ALA A O 1
ATOM 2287 N N . MET A 1 295 ? -0.369 56.293 -19.132 1.00 28.56 295 MET A N 1
ATOM 2288 C CA . MET A 1 295 ? -1.374 57.064 -19.897 1.00 28.56 295 MET A CA 1
ATOM 2289 C C . MET A 1 295 ? -2.100 56.129 -20.907 1.00 28.56 295 MET A C 1
ATOM 2291 O O . MET A 1 295 ? -1.659 55.006 -21.136 1.00 28.56 295 MET A O 1
ATOM 2295 N N . SER A 1 296 ? -3.174 56.612 -21.541 1.00 26.59 296 SER A N 1
ATOM 2296 C CA . SER A 1 296 ? -3.895 55.991 -22.686 1.00 26.59 296 SER A CA 1
ATOM 2297 C C . SER A 1 296 ? -3.521 56.725 -24.015 1.00 26.59 296 SER A C 1
ATOM 2299 O O . SER A 1 296 ? -2.665 57.610 -23.912 1.00 26.59 296 SER A O 1
ATOM 2301 N N . PRO A 1 297 ? -4.099 56.479 -25.230 1.00 47.69 297 PRO A N 1
ATOM 2302 C CA . PRO A 1 297 ? -5.369 55.800 -25.570 1.00 47.69 297 PRO A CA 1
ATOM 2303 C C . PRO A 1 297 ? -5.348 54.819 -26.773 1.00 47.69 297 PRO A C 1
ATOM 2305 O O . PRO A 1 297 ? -4.399 54.777 -27.542 1.00 47.69 297 PRO A O 1
ATOM 2308 N N . ASP A 1 298 ? -6.445 54.071 -26.957 1.00 28.23 298 ASP A N 1
ATOM 2309 C CA . ASP A 1 298 ? -7.295 54.185 -28.160 1.00 28.23 298 ASP A CA 1
ATOM 2310 C C . ASP A 1 298 ? -8.652 53.469 -27.966 1.00 28.23 298 ASP A C 1
ATOM 2312 O O . ASP A 1 298 ? -8.784 52.530 -27.182 1.00 28.23 298 ASP A O 1
ATOM 2316 N N . ALA A 1 299 ? -9.686 53.973 -28.642 1.00 28.36 299 ALA A N 1
ATOM 2317 C CA . ALA A 1 299 ? -11.091 53.523 -28.611 1.00 28.36 299 ALA A CA 1
ATOM 2318 C C . ALA A 1 299 ? -11.562 53.289 -30.086 1.00 28.36 299 ALA A C 1
ATOM 2320 O O . ALA A 1 299 ? -10.743 53.577 -30.961 1.00 28.36 299 ALA A O 1
ATOM 2321 N N . PRO A 1 300 ? -12.796 52.825 -30.450 1.00 45.78 300 PRO A N 1
ATOM 2322 C CA . PRO A 1 300 ? -14.078 53.214 -29.833 1.00 45.78 300 PRO A CA 1
ATOM 2323 C C . PRO A 1 300 ? -15.265 52.197 -29.793 1.00 45.78 300 PRO A C 1
ATOM 2325 O O . PRO A 1 300 ? -15.451 51.355 -30.660 1.00 45.78 300 PRO A O 1
ATOM 2328 N N . VAL A 1 301 ? -16.156 52.431 -28.815 1.00 31.06 301 VAL A N 1
ATOM 2329 C CA . VAL A 1 301 ? -17.644 52.468 -28.907 1.00 31.06 301 VAL A CA 1
ATOM 2330 C C . VAL A 1 301 ? -18.446 51.256 -29.435 1.00 31.06 301 VAL A C 1
ATOM 2332 O O . VAL A 1 301 ? -18.509 51.007 -30.632 1.00 31.06 301 VAL A O 1
ATOM 2335 N N . ALA A 1 302 ? -19.308 50.715 -28.555 1.00 32.91 302 ALA A N 1
ATOM 2336 C CA . ALA A 1 302 ? -20.760 50.606 -28.801 1.00 32.91 302 ALA A CA 1
ATOM 2337 C C . ALA A 1 302 ? -21.556 50.483 -27.477 1.00 32.91 302 ALA A C 1
ATOM 2339 O O . ALA A 1 302 ? -21.381 49.530 -26.724 1.00 32.91 302 ALA A O 1
ATOM 2340 N N . ASN A 1 303 ? -22.448 51.442 -27.203 1.00 31.14 303 ASN A N 1
ATOM 2341 C CA . ASN A 1 303 ? -23.453 51.371 -26.130 1.00 31.14 303 ASN A CA 1
ATOM 2342 C C . ASN A 1 303 ? -24.733 50.697 -26.651 1.00 31.14 303 ASN A C 1
ATOM 2344 O O . ASN A 1 303 ? -25.126 50.975 -27.782 1.00 31.14 303 ASN A O 1
ATOM 2348 N N . LEU A 1 304 ? -25.489 50.013 -25.783 1.00 30.98 304 LEU A N 1
ATOM 2349 C CA . LEU A 1 304 ? -26.946 50.207 -25.762 1.00 30.98 304 LEU A CA 1
ATOM 2350 C C . LEU A 1 304 ? -27.546 49.990 -24.364 1.00 30.98 304 LEU A C 1
ATOM 2352 O O . LEU A 1 304 ? -27.114 49.134 -23.596 1.00 30.98 304 LEU A O 1
ATOM 2356 N N . LEU A 1 305 ? -28.544 50.811 -24.048 1.00 32.28 305 LEU A N 1
ATOM 2357 C CA . LEU A 1 305 ? -29.164 50.973 -22.738 1.00 32.28 305 LEU A CA 1
ATOM 2358 C C . LEU A 1 305 ? -30.553 50.301 -22.672 1.00 32.28 305 LEU A C 1
ATOM 2360 O O . LEU A 1 305 ? -31.414 50.590 -23.495 1.00 32.28 305 LEU A O 1
ATOM 2364 N N . GLN A 1 306 ? -30.765 49.561 -21.575 1.00 31.30 306 GLN A N 1
ATOM 2365 C CA . GLN A 1 306 ? -31.936 49.633 -20.672 1.00 31.30 306 GLN A CA 1
ATOM 2366 C C . GLN A 1 306 ? -33.295 48.960 -21.036 1.00 31.30 306 GLN A C 1
ATOM 2368 O O . GLN A 1 306 ? -33.441 48.416 -22.126 1.00 31.30 306 GLN A O 1
ATOM 2373 N N . PRO A 1 307 ? -34.227 48.810 -20.051 1.00 47.84 307 PRO A N 1
ATOM 2374 C CA . PRO A 1 307 ? -35.037 47.593 -19.910 1.00 47.84 307 PRO A CA 1
ATOM 2375 C C . PRO A 1 307 ? -36.548 47.798 -20.126 1.00 47.84 307 PRO A C 1
ATOM 2377 O O . PRO A 1 307 ? -37.027 48.923 -20.255 1.00 47.84 307 PRO A O 1
ATOM 2380 N N . MET A 1 308 ? -37.326 46.712 -20.021 1.00 27.11 308 MET A N 1
ATOM 2381 C CA . MET A 1 308 ? -38.779 46.786 -19.819 1.00 27.11 308 MET A CA 1
ATOM 2382 C C . MET A 1 308 ? -39.291 45.828 -18.740 1.00 27.11 308 MET A C 1
ATOM 2384 O O . MET A 1 308 ? -38.920 44.658 -18.677 1.00 27.11 308 MET A O 1
ATOM 2388 N N . THR A 1 309 ? -40.188 46.354 -17.908 1.00 30.38 309 THR A N 1
ATOM 2389 C CA . THR A 1 309 ? -40.972 45.651 -16.890 1.00 30.38 309 THR A CA 1
ATOM 2390 C C . THR A 1 309 ? -42.408 45.440 -17.372 1.00 30.38 309 THR A C 1
ATOM 2392 O O . THR A 1 309 ? -43.029 46.368 -17.882 1.00 30.38 309 THR A O 1
ATOM 2395 N N . ALA A 1 310 ? -42.989 44.263 -17.116 1.00 30.20 310 ALA A N 1
ATOM 2396 C CA . ALA A 1 310 ? -44.441 44.102 -16.993 1.00 30.20 310 ALA A CA 1
ATOM 2397 C C . ALA A 1 310 ? -44.788 42.861 -16.150 1.00 30.20 310 ALA A C 1
ATOM 2399 O O . ALA A 1 310 ? -44.318 41.758 -16.415 1.00 30.20 310 ALA A O 1
ATOM 2400 N N . ASN A 1 311 ? -45.619 43.052 -15.125 1.00 29.58 311 ASN A N 1
ATOM 2401 C CA . ASN A 1 311 ? -46.236 41.981 -14.332 1.00 29.58 311 ASN A CA 1
ATOM 2402 C C . ASN A 1 311 ? -47.465 41.400 -15.059 1.00 29.58 311 ASN A C 1
ATOM 2404 O O . ASN A 1 311 ? -48.075 42.118 -15.846 1.00 29.58 311 ASN A O 1
ATOM 2408 N N . ILE A 1 312 ? -47.932 40.202 -14.661 1.00 28.39 312 ILE A N 1
ATOM 2409 C CA . ILE A 1 312 ? -49.246 40.025 -13.987 1.00 28.39 312 ILE A CA 1
ATOM 2410 C C . ILE A 1 312 ? -49.495 38.564 -13.521 1.00 28.39 312 ILE A C 1
ATOM 2412 O O . ILE A 1 312 ? -49.567 37.633 -14.308 1.00 28.39 312 ILE A O 1
ATOM 2416 N N . LYS A 1 313 ? -49.672 38.440 -12.195 1.00 27.48 313 LYS A N 1
ATOM 2417 C CA . LYS A 1 313 ? -50.480 37.493 -11.386 1.00 27.48 313 LYS A CA 1
ATOM 2418 C C . LYS A 1 313 ? -50.489 35.957 -11.604 1.00 27.48 313 LYS A C 1
ATOM 2420 O O . LYS A 1 313 ? -51.085 35.434 -12.531 1.00 27.48 313 LYS A O 1
ATOM 2425 N N . ALA A 1 314 ? -50.181 35.320 -10.464 1.00 27.39 314 ALA A N 1
ATOM 2426 C CA . ALA A 1 314 ? -51.005 34.343 -9.727 1.00 27.39 314 ALA A CA 1
ATOM 2427 C C . ALA A 1 314 ? -50.973 32.852 -10.116 1.00 27.39 314 ALA A C 1
ATOM 2429 O O . ALA A 1 314 ? -51.714 32.405 -10.979 1.00 27.39 314 ALA A O 1
ATOM 2430 N N . MET A 1 315 ? -50.323 32.055 -9.260 1.00 26.48 315 MET A N 1
ATOM 2431 C CA . MET A 1 315 ? -51.020 31.264 -8.228 1.00 26.48 315 MET A CA 1
ATOM 2432 C C . MET A 1 315 ? 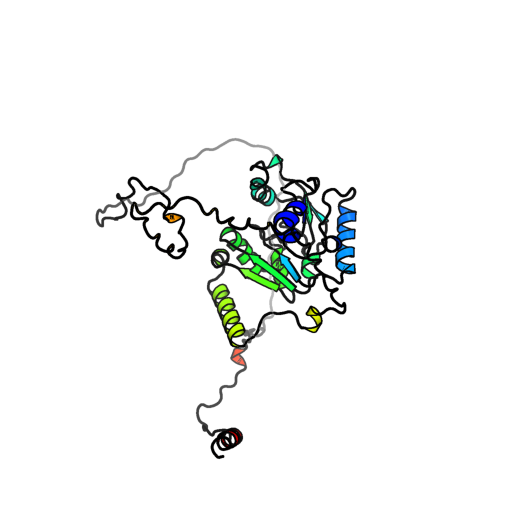-50.049 30.904 -7.083 1.00 26.48 315 MET A C 1
ATOM 2434 O O . MET A 1 315 ? -48.870 30.658 -7.318 1.00 26.48 315 MET A O 1
ATOM 2438 N N . ARG A 1 316 ? -50.534 30.904 -5.833 1.00 27.86 316 ARG A N 1
ATOM 2439 C CA . ARG A 1 316 ? -49.821 30.393 -4.647 1.00 27.86 316 ARG A CA 1
ATOM 2440 C C . ARG A 1 316 ? -50.699 29.340 -3.974 1.00 27.86 316 ARG A C 1
ATOM 2442 O O . ARG A 1 316 ? -51.821 29.654 -3.591 1.00 27.86 316 ARG A O 1
ATOM 2449 N N . SER A 1 317 ? -50.140 28.162 -3.737 1.00 31.22 317 SER A N 1
ATOM 2450 C CA . SER A 1 317 ? -50.597 27.191 -2.738 1.00 31.22 317 SER A CA 1
ATOM 2451 C C . SER A 1 317 ? -49.352 26.497 -2.170 1.00 31.22 317 SER A C 1
ATOM 2453 O O . SER A 1 317 ? -48.486 26.129 -2.965 1.00 31.22 317 SER A O 1
ATOM 2455 N N . PRO A 1 318 ? -49.198 26.366 -0.841 1.00 34.03 318 PRO A N 1
ATOM 2456 C CA . PRO A 1 318 ? -47.980 25.820 -0.249 1.00 34.03 318 PRO A CA 1
ATOM 2457 C C . PRO A 1 318 ? -47.947 24.287 -0.322 1.00 34.03 318 PRO A C 1
ATOM 2459 O O . PRO A 1 318 ? -48.931 23.624 0.001 1.00 34.03 318 PRO A O 1
ATOM 2462 N N . SER A 1 319 ? -46.794 23.735 -0.699 1.00 32.94 319 SER A N 1
ATOM 2463 C CA . SER A 1 319 ? -46.460 22.321 -0.479 1.00 32.94 319 SER A CA 1
ATOM 2464 C C . SER A 1 319 ? -46.010 22.123 0.980 1.00 32.94 319 SER A C 1
ATOM 2466 O O . SER A 1 319 ? -45.389 23.037 1.525 1.00 32.94 319 SER A O 1
ATOM 2468 N N . PRO A 1 320 ? -46.316 20.983 1.627 1.00 37.00 320 PRO A N 1
ATOM 2469 C CA . PRO A 1 320 ? -46.102 20.800 3.065 1.00 37.00 320 PRO A CA 1
ATOM 2470 C C . PRO A 1 320 ? -44.631 20.584 3.451 1.00 37.00 320 PRO A C 1
ATOM 2472 O O . PRO A 1 320 ? -43.832 20.082 2.658 1.00 37.00 320 PRO A O 1
ATOM 2475 N N . ASP A 1 321 ? -44.306 20.926 4.700 1.00 33.78 321 ASP A N 1
ATOM 2476 C CA . ASP A 1 321 ? -42.967 20.810 5.280 1.00 33.78 321 ASP A CA 1
ATOM 2477 C C . ASP A 1 321 ? -42.447 19.362 5.317 1.00 33.78 321 ASP A C 1
ATOM 2479 O O . ASP A 1 321 ? -43.093 18.447 5.835 1.00 33.78 321 ASP A O 1
ATOM 2483 N N . LEU A 1 322 ? -41.221 19.169 4.825 1.00 37.62 322 LEU A N 1
ATOM 2484 C CA . LEU A 1 322 ? -40.467 17.923 4.956 1.00 37.62 322 LEU A CA 1
ATOM 2485 C C . LEU A 1 322 ? -39.825 17.841 6.347 1.00 37.62 322 LEU A C 1
ATOM 2487 O O . LEU A 1 322 ? -38.707 18.309 6.564 1.00 37.62 322 LEU A O 1
ATOM 2491 N N . VAL A 1 323 ? -40.532 17.218 7.290 1.00 45.69 323 VAL A N 1
ATOM 2492 C CA . VAL A 1 323 ? -39.967 16.839 8.594 1.00 45.69 323 VAL A CA 1
ATOM 2493 C C . VAL A 1 323 ? -38.958 15.693 8.396 1.00 45.69 323 VAL A C 1
ATOM 2495 O O . VAL A 1 323 ? -39.318 14.679 7.793 1.00 45.69 323 VAL A O 1
ATOM 2498 N N . PRO A 1 324 ? -37.710 15.795 8.895 1.00 37.88 324 PRO A N 1
ATOM 2499 C CA . PRO A 1 324 ? -36.747 14.702 8.811 1.00 37.88 324 PRO A CA 1
ATOM 2500 C C . PRO A 1 324 ? -37.122 13.568 9.779 1.00 37.88 324 PRO A C 1
ATOM 2502 O O . PRO A 1 324 ? -37.030 13.715 10.999 1.00 37.88 324 PRO A O 1
ATOM 2505 N N . ASP A 1 325 ? -37.523 12.419 9.233 1.00 41.16 325 ASP A N 1
ATOM 2506 C CA . ASP A 1 325 ? -37.894 11.231 10.008 1.00 41.16 325 ASP A CA 1
ATOM 2507 C C . ASP A 1 325 ? -36.655 10.539 10.608 1.00 41.16 325 ASP A C 1
ATOM 2509 O O . ASP A 1 325 ? -36.022 9.682 9.988 1.00 41.16 325 ASP A O 1
ATOM 2513 N N . SER A 1 326 ? -36.272 10.938 11.823 1.00 46.34 326 SER A N 1
ATOM 2514 C CA . SER A 1 326 ? -35.218 10.261 12.587 1.00 46.34 326 SER A CA 1
ATOM 2515 C C . SER A 1 326 ? -35.742 8.952 13.187 1.00 46.34 326 SER A C 1
ATOM 2517 O O . SER A 1 326 ? -36.846 8.936 13.718 1.00 46.34 326 SER A O 1
ATOM 2519 N N . MET A 1 327 ? -34.943 7.877 13.215 1.00 40.91 327 MET A N 1
ATOM 2520 C CA . MET A 1 327 ? -35.368 6.572 13.767 1.00 40.91 327 MET A CA 1
ATOM 2521 C C . MET A 1 327 ? -35.905 6.609 15.215 1.00 40.91 327 MET A C 1
ATOM 2523 O O . MET A 1 327 ? -36.614 5.688 15.613 1.00 40.91 327 MET A O 1
ATOM 2527 N N . ALA A 1 328 ? -35.615 7.661 15.988 1.00 47.97 328 ALA A N 1
ATOM 2528 C CA . ALA A 1 328 ? -36.165 7.865 17.328 1.00 47.97 328 ALA A CA 1
ATOM 2529 C C . ALA A 1 328 ? -37.686 8.150 17.345 1.00 47.97 328 ALA A C 1
ATOM 2531 O O . ALA A 1 328 ? -38.322 7.940 18.372 1.00 47.97 328 ALA A O 1
ATOM 2532 N N . SER A 1 329 ? -38.284 8.580 16.226 1.00 47.31 329 SER A N 1
ATOM 2533 C CA . SER A 1 329 ? -39.727 8.863 16.093 1.00 47.31 329 SER A CA 1
ATOM 2534 C C . SER A 1 329 ? -40.610 7.606 16.105 1.00 47.31 329 SER A C 1
ATOM 2536 O O . SER A 1 329 ? -41.819 7.697 16.307 1.00 47.31 329 SER A O 1
ATOM 2538 N N . ARG A 1 330 ? -40.021 6.428 15.849 1.00 45.12 330 ARG A N 1
ATOM 2539 C CA . ARG A 1 330 ? -40.744 5.174 15.566 1.00 45.12 330 ARG A CA 1
ATOM 2540 C C . ARG A 1 330 ? -40.904 4.255 16.779 1.00 45.12 330 ARG A C 1
ATOM 2542 O O . ARG A 1 330 ? -41.304 3.104 16.620 1.00 45.12 330 ARG A O 1
ATOM 2549 N N . ILE A 1 331 ? -40.584 4.742 17.976 1.00 44.69 331 ILE A N 1
ATOM 2550 C CA . ILE A 1 331 ? -40.746 4.011 19.236 1.00 44.69 331 ILE A CA 1
ATOM 2551 C C . ILE A 1 331 ? -42.059 4.474 19.886 1.00 44.69 331 ILE A C 1
ATOM 2553 O O . ILE A 1 331 ? -42.145 5.634 20.286 1.00 44.69 331 ILE A O 1
ATOM 2557 N N . PRO A 1 332 ? -43.081 3.610 20.030 1.00 38.56 332 PRO A N 1
ATOM 2558 C CA . PRO A 1 332 ? -44.217 3.915 20.889 1.00 38.56 332 PRO A CA 1
ATOM 2559 C C . PRO A 1 332 ? -43.745 3.864 22.345 1.00 38.56 332 PRO A C 1
ATOM 2561 O O . PRO A 1 332 ? -43.237 2.827 22.775 1.00 38.56 332 PRO A O 1
ATOM 2564 N N . GLU A 1 333 ? -43.923 4.941 23.114 1.00 40.25 333 GLU A N 1
ATOM 2565 C CA . GLU A 1 333 ? -43.739 4.877 24.569 1.00 40.25 333 GLU A CA 1
ATOM 2566 C C . GLU A 1 333 ? -44.781 3.925 25.186 1.00 40.25 333 GLU A C 1
ATOM 2568 O O . GLU A 1 333 ? -45.982 4.133 24.990 1.00 40.25 333 GLU A O 1
ATOM 2573 N N . PRO A 1 334 ? -44.371 2.892 25.946 1.00 38.06 334 PRO A N 1
ATOM 2574 C CA . PRO A 1 334 ? -45.283 2.089 26.741 1.00 38.06 334 PRO A CA 1
ATOM 2575 C C . PRO A 1 334 ? -45.319 2.579 28.193 1.00 38.06 334 PRO A C 1
ATOM 2577 O O . PRO A 1 334 ? -44.286 2.703 28.851 1.00 38.06 334 PRO A O 1
ATOM 2580 N N . ASP A 1 335 ? -46.539 2.776 28.695 1.00 31.77 335 ASP A N 1
ATOM 2581 C CA . ASP A 1 335 ? -46.878 3.145 30.073 1.00 31.77 335 ASP A CA 1
ATOM 2582 C C . ASP A 1 335 ? -45.967 2.540 31.157 1.00 31.77 335 ASP A C 1
ATOM 2584 O O . ASP A 1 335 ? -45.885 1.321 31.354 1.00 31.77 335 ASP A O 1
ATOM 2588 N N . LEU A 1 336 ? -45.391 3.425 31.971 1.00 37.19 336 LEU A N 1
ATOM 2589 C CA . LEU A 1 336 ? -44.614 3.110 33.169 1.00 37.19 336 LEU A CA 1
ATOM 2590 C C . LEU A 1 336 ? -45.514 2.632 34.333 1.00 37.19 336 LEU A C 1
ATOM 2592 O O . LEU A 1 336 ? -45.503 3.220 35.410 1.00 37.19 336 LEU A O 1
ATOM 2596 N N . SER A 1 337 ? -46.312 1.565 34.157 1.00 34.53 337 SER A N 1
ATOM 2597 C CA . SER A 1 337 ? -47.007 0.903 35.286 1.00 34.53 337 SER A CA 1
ATOM 2598 C C . SER A 1 337 ? -47.642 -0.478 35.006 1.00 34.53 337 SER A C 1
ATOM 2600 O O . SER A 1 337 ? -48.831 -0.678 35.259 1.00 34.53 337 SER A O 1
ATOM 2602 N N . ARG A 1 338 ? -46.877 -1.514 34.609 1.00 33.28 338 ARG A N 1
ATOM 2603 C CA . ARG A 1 338 ? -47.352 -2.915 34.778 1.00 33.28 338 ARG A CA 1
ATOM 2604 C C . ARG A 1 338 ? -46.257 -3.985 34.936 1.00 33.28 338 ARG A C 1
ATOM 2606 O O . ARG A 1 338 ? -45.728 -4.514 33.973 1.00 33.28 338 ARG A O 1
ATOM 2613 N N . ARG A 1 339 ? -46.082 -4.389 36.202 1.00 35.00 339 ARG A N 1
ATOM 2614 C CA . ARG A 1 339 ? -45.732 -5.742 36.687 1.00 35.00 339 ARG A CA 1
ATOM 2615 C C . ARG A 1 339 ? -44.423 -6.378 36.192 1.00 35.00 339 ARG A C 1
ATOM 2617 O O . ARG A 1 339 ? -44.381 -7.106 35.208 1.00 35.00 339 ARG A O 1
ATOM 2624 N N . LEU A 1 340 ? -43.417 -6.285 37.062 1.00 37.44 340 LEU A N 1
ATOM 2625 C CA . LEU A 1 340 ? -42.406 -7.328 37.235 1.00 37.44 340 LEU A CA 1
ATOM 2626 C C . LEU A 1 340 ? -43.084 -8.673 37.569 1.00 37.44 340 LEU A C 1
ATOM 2628 O O . LEU A 1 340 ? -43.583 -8.858 38.678 1.00 37.44 340 LEU A O 1
ATOM 2632 N N . THR A 1 341 ? -43.061 -9.623 36.636 1.00 42.91 341 THR A N 1
ATOM 2633 C CA . THR A 1 341 ? -43.292 -11.054 36.902 1.00 42.91 341 THR A CA 1
ATOM 2634 C C . THR A 1 341 ? -42.215 -11.867 36.180 1.00 42.91 341 THR A C 1
ATOM 2636 O O . THR A 1 341 ? -42.143 -11.773 34.954 1.00 42.91 341 THR A O 1
ATOM 2639 N N . PRO A 1 342 ? -41.363 -12.637 36.887 1.00 38.66 342 PRO A N 1
ATOM 2640 C CA . PRO A 1 342 ? -40.309 -13.430 36.254 1.00 38.66 342 PRO A CA 1
ATOM 2641 C C . PRO A 1 342 ? -40.855 -14.538 35.345 1.00 38.66 342 PRO A C 1
ATOM 2643 O O . PRO A 1 342 ? -41.909 -15.113 35.613 1.00 38.66 342 PRO A O 1
ATOM 2646 N N . ASN A 1 343 ? -40.097 -14.877 34.300 1.00 40.19 343 ASN A N 1
ATOM 2647 C CA . ASN A 1 343 ? -40.414 -15.975 33.387 1.00 40.19 343 ASN A CA 1
ATOM 2648 C C . ASN A 1 343 ? -40.365 -17.340 34.129 1.00 40.19 343 ASN A C 1
ATOM 2650 O O . ASN A 1 343 ? -39.296 -17.705 34.635 1.00 40.19 343 ASN A O 1
ATOM 2654 N N . PRO A 1 344 ? -41.469 -18.119 34.176 1.00 46.72 344 PRO A N 1
ATOM 2655 C CA . PRO A 1 344 ? -41.535 -19.373 34.932 1.00 46.72 344 PRO A CA 1
ATOM 2656 C C . PRO A 1 344 ? -40.643 -20.501 34.381 1.00 46.72 344 PRO A C 1
ATOM 2658 O O . PRO A 1 344 ? -40.340 -21.445 35.112 1.00 46.72 344 PRO A O 1
ATOM 2661 N N . GLU A 1 345 ? -40.175 -20.423 33.131 1.00 48.81 345 GLU A N 1
ATOM 2662 C CA . GLU A 1 345 ? -39.290 -21.450 32.558 1.00 48.81 345 GLU A CA 1
ATOM 2663 C C . GLU A 1 345 ? -37.837 -21.332 33.049 1.00 48.81 345 GLU A C 1
ATOM 2665 O O . GLU A 1 345 ? -37.137 -22.338 33.181 1.00 48.81 345 GLU A O 1
ATOM 2670 N N . LEU A 1 346 ? -37.394 -20.121 33.406 1.00 47.81 346 LEU A N 1
ATOM 2671 C CA . LEU A 1 346 ? -36.045 -19.872 33.928 1.00 47.81 346 LEU A CA 1
ATOM 2672 C C . LEU A 1 346 ? -35.877 -20.331 35.385 1.00 47.81 346 LEU A C 1
ATOM 2674 O O . LEU A 1 346 ? -34.798 -20.785 35.761 1.00 47.81 346 LEU A O 1
ATOM 2678 N N . GLN A 1 347 ? -36.943 -20.304 36.192 1.00 45.59 347 GLN A N 1
ATOM 2679 C CA . GLN A 1 347 ? -36.898 -20.797 37.576 1.00 45.59 347 GLN A CA 1
ATOM 2680 C C . GLN A 1 347 ? -36.803 -22.329 37.666 1.00 45.59 347 GLN A C 1
ATOM 2682 O O . GLN A 1 347 ? -36.184 -22.849 38.594 1.00 45.59 347 GLN A O 1
ATOM 2687 N N . LYS A 1 348 ? -37.344 -23.076 36.690 1.00 47.59 348 LYS A N 1
ATOM 2688 C CA . LYS A 1 348 ? -37.267 -24.548 36.701 1.00 47.59 348 LYS A CA 1
ATOM 2689 C C . LYS A 1 348 ? -35.860 -25.099 36.457 1.00 47.59 348 LYS A C 1
ATOM 2691 O O . LYS A 1 348 ? -35.542 -26.130 37.033 1.00 47.59 348 LYS A O 1
ATOM 2696 N N . LYS A 1 349 ? -35.012 -24.427 35.667 1.00 46.56 349 LYS A N 1
ATOM 2697 C CA . LYS A 1 349 ? -33.631 -24.889 35.404 1.00 46.56 349 LYS A CA 1
ATOM 2698 C C . LYS A 1 349 ? -32.655 -24.659 36.562 1.00 46.56 349 LYS A C 1
ATOM 2700 O O . LYS A 1 349 ? -31.658 -25.365 36.646 1.00 46.56 349 LYS A O 1
ATOM 2705 N N . ILE A 1 350 ? -32.933 -23.705 37.452 1.00 50.16 350 ILE A N 1
ATOM 2706 C CA . ILE A 1 350 ? -32.044 -23.380 38.580 1.00 50.16 350 ILE A CA 1
ATOM 2707 C C . ILE A 1 350 ? -32.241 -24.368 39.746 1.00 50.16 350 ILE A C 1
ATOM 2709 O O . ILE A 1 350 ? -31.276 -24.745 40.405 1.00 50.16 350 ILE A O 1
ATOM 2713 N N . ASN A 1 351 ? -33.458 -24.886 39.943 1.00 45.66 351 ASN A N 1
ATOM 2714 C CA . ASN A 1 351 ? -33.779 -25.792 41.055 1.00 45.66 351 ASN A CA 1
ATOM 2715 C C . ASN A 1 351 ? -33.428 -27.280 40.822 1.00 45.66 351 ASN A C 1
ATOM 2717 O O . ASN A 1 351 ? -33.732 -28.100 41.683 1.00 45.66 351 ASN A O 1
ATOM 2721 N N . THR A 1 352 ? -32.813 -27.662 39.695 1.00 48.56 352 THR A N 1
ATOM 2722 C CA . THR A 1 352 ? -32.465 -29.076 39.393 1.00 48.56 352 THR A CA 1
ATOM 2723 C C . THR A 1 352 ? -30.965 -29.389 39.489 1.00 48.56 352 THR A C 1
ATOM 2725 O O . THR A 1 352 ? -30.572 -30.532 39.298 1.00 48.56 352 THR A O 1
ATOM 2728 N N . ILE A 1 353 ? -30.116 -28.400 39.793 1.00 49.12 353 ILE A N 1
ATOM 2729 C CA . ILE A 1 353 ? -28.650 -28.575 39.896 1.00 49.12 353 ILE A CA 1
ATOM 2730 C C . ILE A 1 353 ? -28.188 -28.647 41.374 1.00 49.12 353 ILE A C 1
ATOM 2732 O O . ILE A 1 353 ? -27.029 -28.919 41.659 1.00 49.12 353 ILE A O 1
ATOM 2736 N N . GLY A 1 354 ? -29.102 -28.449 42.333 1.00 46.28 354 GLY A N 1
ATOM 2737 C CA . GLY A 1 354 ? -28.805 -28.373 43.773 1.00 46.28 354 GLY A CA 1
ATOM 2738 C C . GLY A 1 354 ? -29.212 -29.584 44.622 1.00 46.28 354 GLY A C 1
ATOM 2739 O O . GLY A 1 354 ? -29.335 -29.426 45.833 1.00 46.28 354 GLY A O 1
ATOM 2740 N N . ALA A 1 355 ? -29.487 -30.750 44.027 1.00 43.03 355 ALA A N 1
ATOM 2741 C CA . ALA A 1 355 ? -29.888 -31.945 44.776 1.00 43.03 355 ALA A CA 1
ATOM 2742 C C . ALA A 1 355 ? -29.520 -33.256 44.056 1.00 43.03 355 ALA A C 1
ATOM 2744 O O . ALA A 1 355 ? -30.370 -33.850 43.395 1.00 43.03 355 ALA A O 1
ATOM 2745 N N . HIS A 1 356 ? -28.270 -33.700 44.216 1.00 39.28 356 HIS A N 1
ATOM 2746 C CA . HIS A 1 356 ? -27.867 -35.112 44.224 1.00 39.28 356 HIS A CA 1
ATOM 2747 C C . HIS A 1 356 ? -26.506 -35.285 44.906 1.00 39.28 356 HIS A C 1
ATOM 2749 O O . HIS A 1 356 ? -25.674 -34.362 44.768 1.00 39.28 356 HIS A O 1
#

Sequence (356 aa):
MDEYVGLPRDDPNSYHSFMWKHFFSHVNIHPSNVHILDGNAASPEAECDAYEEAIKAAGGIDLFLAGIGEDGHIAFNEPGSSLASRTRVKTLAYDTILSNSRFFDNDVSRVPRMALTVGVQTVLEAREVVVIILGARKALALQKCVEQGVNHMWSLSCLQLHPHPMIVVDEDATLELQVKTVKYFKSIEKVAREQGFEQILPSKVRTGNVAIPETKIQRAQSPAIIAPEPITSHLLRATPAGDYSMRTPSPDLFPDRMASRIPEPNLNRRLTPNLEVQTDVPKTKVEMIDSAVAMSPDAPVANLLQPMTANIKAMRSPSPDLVPDSMASRIPEPDLSRRLTPNPELQKKINTIGAH

Foldseek 3Di:
DKWFAPDDCCPCLTVNNVCCVPPPVVDLDDPVVDDYQDSDDPDSVVSQVVSLVVCVVVVHAQEAEFEADLQQDTWQLAAPRDLLDAWGKDFHDLVRLQVSCVVVVVDSVPRGRIMTTGHNNSQLRHLAYEYEYEAQSQQVLVCCLPVHACHSSNSNVSCVVHPHYHYHYDPNSNPNPDPCVVVVVVVVVVVCVVVVHDSDDDPPSVPPPDDDPPSPPPPDPPPPPPDDDPPPPPDDDDDDDDDDDDDDPDDDDDDDDPVVPDDDDDPPDDDDDDDDDDDDDDDDDDDDDDDDDDDDDDDDDDDDDDDDDDDDDDDDDDDDDDDDDDPVVPDDDDDPDDDDDDDPVVVVVVVPVPDD

Organism: Gibberella moniliformis (strain M3125 / FGSC 7600) (NCBI:txid334819)

pLDDT: mean 70.98, std 27.15, range [26.48, 98.06]